Protein AF-A0A212CQR4-F1 (afdb_monomer)

pLDDT: mean 73.0, std 25.68, range [30.7, 98.88]

Organism: Cervus elaphus hippelaphus (NCBI:txid46360)

Structure (mmCIF, N/CA/C/O backbone):
data_AF-A0A212CQR4-F1
#
_entry.id   AF-A0A212CQR4-F1
#
loop_
_atom_site.group_PDB
_atom_site.id
_atom_site.type_symbol
_atom_site.label_atom_id
_atom_site.label_alt_id
_atom_site.label_comp_id
_atom_site.label_asym_id
_atom_site.label_entity_id
_atom_site.label_seq_id
_atom_site.pdbx_PDB_ins_code
_atom_site.Cartn_x
_atom_site.Cartn_y
_atom_site.Cartn_z
_atom_site.occupancy
_atom_site.B_iso_or_equiv
_atom_site.auth_seq_id
_atom_site.auth_comp_id
_atom_site.auth_asym_id
_atom_site.auth_atom_id
_atom_site.pdbx_PDB_model_num
ATOM 1 N N . MET A 1 1 ? 80.264 1.677 -54.336 1.00 39.81 1 MET A N 1
ATOM 2 C CA . MET A 1 1 ? 79.578 1.555 -55.641 1.00 39.81 1 MET A CA 1
ATOM 3 C C . MET A 1 1 ? 78.135 1.153 -55.366 1.00 39.81 1 MET A C 1
ATOM 5 O O . MET A 1 1 ? 77.860 -0.026 -55.207 1.00 39.81 1 MET A O 1
ATOM 9 N N . ALA A 1 2 ? 77.248 2.130 -55.159 1.00 42.69 2 ALA A N 1
ATOM 10 C CA . ALA A 1 2 ? 75.843 1.876 -54.841 1.00 42.69 2 ALA A CA 1
ATOM 11 C C . ALA A 1 2 ? 75.036 1.811 -56.145 1.00 42.69 2 ALA A C 1
ATOM 13 O O . ALA A 1 2 ? 74.965 2.794 -56.879 1.00 42.69 2 ALA A O 1
ATOM 14 N N . SER A 1 3 ? 74.478 0.635 -56.441 1.00 48.62 3 SER A N 1
ATOM 15 C CA . SER A 1 3 ? 73.589 0.402 -57.579 1.00 48.62 3 SER A CA 1
ATOM 16 C C . SER A 1 3 ? 72.281 1.157 -57.359 1.00 48.62 3 SER A C 1
ATOM 18 O O . SER A 1 3 ? 71.489 0.795 -56.490 1.00 48.62 3 SER A O 1
ATOM 20 N N . THR A 1 4 ? 72.043 2.202 -58.146 1.00 54.34 4 THR A N 1
ATOM 21 C CA . THR A 1 4 ? 70.739 2.859 -58.230 1.00 54.34 4 THR A CA 1
ATOM 22 C C . THR A 1 4 ? 69.709 1.860 -58.778 1.00 54.34 4 THR A C 1
ATOM 24 O O . THR A 1 4 ? 69.990 1.166 -59.759 1.00 54.34 4 THR A O 1
ATOM 27 N N . PRO A 1 5 ? 68.524 1.711 -58.158 1.00 53.47 5 PRO A N 1
ATOM 28 C CA . PRO A 1 5 ? 67.511 0.799 -58.668 1.00 53.47 5 PRO A CA 1
ATOM 29 C C . PRO A 1 5 ? 66.978 1.353 -59.994 1.00 53.47 5 PRO A C 1
ATOM 31 O O . PRO A 1 5 ? 66.514 2.491 -60.070 1.00 53.47 5 PRO A O 1
ATOM 34 N N . GLY A 1 6 ? 67.092 0.550 -61.054 1.00 54.75 6 GLY A N 1
ATOM 35 C CA . GLY A 1 6 ? 66.705 0.923 -62.409 1.00 54.75 6 GLY A CA 1
ATOM 36 C C . GLY A 1 6 ? 65.259 1.414 -62.494 1.00 54.75 6 GLY A C 1
ATOM 37 O O . GLY A 1 6 ? 64.331 0.778 -61.992 1.00 54.75 6 GLY A O 1
ATOM 38 N N . SER A 1 7 ? 65.076 2.550 -63.166 1.00 62.00 7 SER A N 1
ATOM 39 C CA . SER A 1 7 ? 63.768 3.083 -63.542 1.00 62.00 7 SER A CA 1
ATOM 40 C C . SER A 1 7 ? 63.009 2.035 -64.364 1.00 62.00 7 SER A C 1
ATOM 42 O O . SER A 1 7 ? 63.434 1.670 -65.464 1.00 62.00 7 SER A O 1
ATOM 44 N N . LYS A 1 8 ? 61.908 1.504 -63.814 1.00 70.94 8 LYS A N 1
ATOM 45 C CA . LYS A 1 8 ? 61.047 0.519 -64.485 1.00 70.94 8 LYS A CA 1
ATOM 46 C C . LYS A 1 8 ? 60.390 1.192 -65.694 1.00 70.94 8 LYS A C 1
ATOM 48 O O . LYS A 1 8 ? 59.364 1.850 -65.557 1.00 70.94 8 LYS A O 1
ATOM 53 N N . ARG A 1 9 ? 60.983 1.056 -66.882 1.00 77.56 9 ARG A N 1
ATOM 54 C CA . ARG A 1 9 ? 60.339 1.470 -68.136 1.00 77.56 9 ARG A CA 1
ATOM 55 C C . ARG A 1 9 ? 59.147 0.547 -68.394 1.00 77.56 9 ARG A C 1
ATOM 57 O O . ARG A 1 9 ? 59.332 -0.640 -68.645 1.00 77.56 9 ARG A O 1
ATOM 64 N N . PHE A 1 10 ? 57.933 1.083 -68.299 1.00 80.62 10 PHE A N 1
ATOM 65 C CA . PHE A 1 10 ? 56.708 0.351 -68.624 1.00 80.62 10 PHE A CA 1
ATOM 66 C C . PHE A 1 10 ? 56.446 0.383 -70.132 1.00 80.62 10 PHE A C 1
ATOM 68 O O . PHE A 1 10 ? 56.667 1.405 -70.783 1.00 80.62 10 PHE A O 1
ATOM 75 N N . SER A 1 11 ? 55.940 -0.722 -70.685 1.00 89.19 11 SER A N 1
ATOM 76 C CA . SER A 1 11 ? 55.323 -0.701 -72.013 1.00 89.19 11 SER A CA 1
ATOM 77 C C . SER A 1 11 ? 53.985 0.056 -71.948 1.00 89.19 11 SER A C 1
ATOM 79 O O . SER A 1 11 ? 53.345 0.056 -70.892 1.00 89.19 11 SER A O 1
ATOM 81 N N . PRO A 1 12 ? 53.519 0.675 -73.047 1.00 87.25 12 PRO A N 1
ATOM 82 C CA . PRO A 1 12 ? 52.244 1.399 -73.068 1.00 87.25 12 PRO A CA 1
ATOM 83 C C . PRO A 1 12 ? 51.055 0.570 -72.554 1.00 87.25 12 PRO A C 1
ATOM 85 O O . PRO A 1 12 ? 50.281 1.050 -71.731 1.00 87.25 12 PRO A O 1
ATOM 88 N N . ALA A 1 13 ? 50.967 -0.704 -72.950 1.00 90.81 13 ALA A N 1
ATOM 89 C CA . ALA A 1 13 ? 49.941 -1.628 -72.460 1.00 90.81 13 ALA A CA 1
ATOM 90 C C . ALA A 1 13 ? 50.097 -1.945 -70.959 1.00 90.81 13 ALA A C 1
ATOM 92 O O . ALA A 1 13 ? 49.117 -1.971 -70.218 1.00 90.81 13 ALA A O 1
ATOM 93 N N . GLY A 1 14 ? 51.331 -2.131 -70.473 1.00 92.00 14 GLY A N 1
ATOM 94 C CA . GLY A 1 14 ? 51.595 -2.372 -69.051 1.00 92.00 14 GLY A CA 1
ATOM 95 C C . GLY A 1 14 ? 51.216 -1.184 -68.161 1.00 92.00 14 GLY A C 1
ATOM 96 O O . GLY A 1 14 ? 50.714 -1.377 -67.054 1.00 92.00 14 GLY A O 1
ATOM 97 N N . LEU A 1 15 ? 51.402 0.045 -68.655 1.00 92.81 15 LEU A N 1
ATOM 98 C CA . LEU A 1 15 ? 50.950 1.256 -67.970 1.00 92.81 15 LEU A CA 1
ATOM 99 C C . LEU A 1 15 ? 49.419 1.354 -67.939 1.00 92.81 15 LEU A C 1
ATOM 101 O O . LEU A 1 15 ? 48.861 1.685 -66.898 1.00 92.81 15 LEU A O 1
ATOM 105 N N . GLN A 1 16 ? 48.744 1.032 -69.046 1.00 92.69 16 GLN A N 1
ATOM 106 C CA . GLN A 1 16 ? 47.278 1.026 -69.124 1.00 92.69 16 GLN A CA 1
ATOM 107 C C . GLN A 1 16 ? 46.655 0.011 -68.161 1.00 92.69 16 GLN A C 1
ATOM 109 O O . GLN A 1 16 ? 45.752 0.364 -67.408 1.00 92.69 16 GLN A O 1
ATOM 114 N N . HIS A 1 17 ? 47.172 -1.222 -68.119 1.00 95.19 17 HIS A N 1
ATOM 115 C CA . HIS A 1 17 ? 46.708 -2.230 -67.162 1.00 95.19 17 HIS A CA 1
ATOM 116 C C . HIS A 1 17 ? 46.937 -1.802 -65.712 1.00 95.19 17 HIS A C 1
ATOM 118 O O . HIS A 1 17 ? 46.051 -1.980 -64.880 1.00 95.19 17 HIS A O 1
ATOM 124 N N . ARG A 1 18 ? 48.092 -1.192 -65.411 1.00 94.88 18 ARG A N 1
ATOM 125 C CA . ARG A 1 18 ? 48.353 -0.621 -64.085 1.00 94.88 18 ARG A CA 1
ATOM 126 C C . ARG A 1 18 ? 47.343 0.476 -63.754 1.00 94.88 18 ARG A C 1
ATOM 128 O O . ARG A 1 18 ? 46.743 0.416 -62.696 1.00 94.88 18 ARG A O 1
ATOM 135 N N . MET A 1 19 ? 47.111 1.435 -64.649 1.00 94.69 19 MET A N 1
ATOM 136 C CA . MET A 1 19 ? 46.153 2.522 -64.420 1.00 94.69 19 MET A CA 1
ATOM 137 C C . MET A 1 19 ? 44.729 1.997 -64.192 1.00 94.69 19 MET A C 1
ATOM 139 O O . MET A 1 19 ? 44.060 2.440 -63.266 1.00 94.69 19 MET A O 1
ATOM 143 N N . ALA A 1 20 ? 44.284 1.023 -64.988 1.00 96.06 20 ALA A N 1
ATOM 144 C CA . ALA A 1 20 ? 42.983 0.387 -64.807 1.00 96.06 20 ALA A CA 1
ATOM 145 C C . ALA A 1 20 ? 42.872 -0.331 -63.451 1.00 96.06 20 ALA A C 1
ATOM 147 O O . ALA A 1 20 ? 41.848 -0.220 -62.779 1.00 96.06 20 ALA A O 1
ATOM 148 N N . ALA A 1 21 ? 43.933 -1.023 -63.021 1.00 96.56 21 ALA A N 1
ATOM 149 C CA . ALA A 1 21 ? 43.979 -1.668 -61.712 1.00 96.56 21 ALA A CA 1
ATOM 150 C C . ALA A 1 21 ? 43.948 -0.649 -60.558 1.00 96.56 21 ALA A C 1
ATOM 152 O O . ALA A 1 21 ? 43.208 -0.851 -59.600 1.00 96.56 21 ALA A O 1
ATOM 153 N N . GLU A 1 22 ? 44.686 0.461 -60.667 1.00 96.81 22 GLU A N 1
ATOM 154 C CA . GLU A 1 22 ? 44.673 1.541 -59.666 1.00 96.81 22 GLU A CA 1
ATOM 155 C C . GLU A 1 22 ? 43.283 2.190 -59.561 1.00 96.81 22 GLU A C 1
ATOM 157 O O . GLU A 1 22 ? 42.767 2.367 -58.462 1.00 96.81 22 GLU A O 1
ATOM 162 N N . LEU A 1 23 ? 42.620 2.474 -60.690 1.00 96.94 23 LEU A N 1
ATOM 163 C CA . LEU A 1 23 ? 41.247 3.000 -60.692 1.00 96.94 23 LEU A CA 1
ATOM 164 C C . LEU A 1 23 ? 40.249 2.009 -60.079 1.00 96.94 23 LEU A C 1
ATOM 166 O O . LEU A 1 23 ? 39.380 2.407 -59.306 1.00 96.94 23 LEU A O 1
ATOM 170 N N . SER A 1 24 ? 40.390 0.716 -60.382 1.00 97.44 24 SER A N 1
ATOM 171 C CA . SER A 1 24 ? 39.558 -0.328 -59.780 1.00 97.44 24 SER A CA 1
ATOM 172 C C . SER A 1 24 ? 39.777 -0.440 -58.269 1.00 97.44 24 SER A C 1
ATOM 174 O O . SER A 1 24 ? 38.817 -0.665 -57.537 1.00 97.44 24 SER A O 1
ATOM 176 N N . TYR A 1 25 ? 41.014 -0.284 -57.793 1.00 98.00 25 TYR A N 1
ATOM 177 C CA . TYR A 1 25 ? 41.334 -0.299 -56.367 1.00 98.00 25 TYR A CA 1
ATOM 178 C C . TYR A 1 25 ? 40.757 0.923 -55.643 1.00 98.00 25 TYR A C 1
ATOM 180 O O . TYR A 1 25 ? 40.130 0.772 -54.596 1.00 98.00 25 TYR A O 1
ATOM 188 N N . LEU A 1 26 ? 40.892 2.119 -56.224 1.00 97.88 26 LEU A N 1
ATOM 189 C CA . LEU A 1 26 ? 40.276 3.334 -55.685 1.00 97.88 26 LEU A CA 1
ATOM 190 C C . LEU A 1 26 ? 38.748 3.210 -55.627 1.00 97.88 26 LEU A C 1
ATOM 192 O O . LEU A 1 26 ? 38.154 3.517 -54.597 1.00 97.88 26 LEU A O 1
ATOM 196 N N . SER A 1 27 ? 38.123 2.662 -56.672 1.00 97.75 27 SER A N 1
ATOM 197 C CA . SER A 1 27 ? 36.683 2.384 -56.682 1.00 97.75 27 SER A CA 1
ATOM 198 C C . SER A 1 27 ? 36.269 1.382 -55.593 1.00 97.75 27 SER A C 1
ATOM 200 O O . SER A 1 27 ? 35.245 1.575 -54.937 1.00 97.75 27 SER A O 1
ATOM 202 N N . ALA A 1 28 ? 37.078 0.347 -55.339 1.00 98.19 28 ALA A N 1
ATOM 203 C CA . ALA A 1 28 ? 36.837 -0.598 -54.249 1.00 98.19 28 ALA A CA 1
ATOM 204 C C . ALA A 1 28 ? 36.965 0.060 -52.862 1.00 98.19 28 ALA A C 1
ATOM 206 O O . ALA A 1 28 ? 36.177 -0.246 -51.967 1.00 98.19 28 ALA A O 1
ATOM 207 N N . ILE A 1 29 ? 37.911 0.991 -52.682 1.00 98.19 29 ILE A N 1
ATOM 208 C CA . ILE A 1 29 ? 38.023 1.772 -51.442 1.00 98.19 29 ILE A CA 1
ATOM 209 C C . ILE A 1 29 ? 36.782 2.643 -51.246 1.00 98.19 29 ILE A C 1
ATOM 211 O O . ILE A 1 29 ? 36.202 2.621 -50.162 1.00 98.19 29 ILE A O 1
ATOM 215 N N . GLU A 1 30 ? 36.346 3.379 -52.268 1.00 97.75 30 GLU A N 1
ATOM 216 C CA . GLU A 1 30 ? 35.143 4.217 -52.188 1.00 97.75 30 GLU A CA 1
ATOM 217 C C . GLU A 1 30 ? 33.909 3.402 -51.784 1.00 97.75 30 GLU A C 1
ATOM 219 O O . GLU A 1 30 ? 33.134 3.821 -50.921 1.00 97.75 30 GLU A O 1
ATOM 224 N N . GLU A 1 31 ? 33.756 2.207 -52.357 1.00 98.19 31 GLU A N 1
ATOM 225 C CA . GLU A 1 31 ? 32.681 1.291 -51.993 1.00 98.19 31 GLU A CA 1
ATOM 226 C C . GLU A 1 31 ? 32.811 0.791 -50.547 1.00 98.19 31 GLU A C 1
ATOM 228 O O . GLU A 1 31 ? 31.827 0.786 -49.811 1.00 98.19 31 GLU A O 1
ATOM 233 N N . SER A 1 32 ? 34.022 0.456 -50.091 1.00 97.69 32 SER A N 1
ATOM 234 C CA . SER A 1 32 ? 34.249 0.034 -48.702 1.00 97.69 32 SER A CA 1
ATOM 235 C C . SER A 1 32 ? 33.918 1.133 -47.683 1.00 97.69 32 SER A C 1
ATOM 237 O O . SER A 1 32 ? 33.383 0.841 -46.614 1.00 97.69 32 SER A O 1
ATOM 239 N N . VAL A 1 33 ? 34.162 2.405 -48.023 1.00 98.38 33 VAL A N 1
ATOM 240 C CA . VAL A 1 33 ? 33.806 3.550 -47.171 1.00 98.38 33 VAL A CA 1
ATOM 241 C C . VAL A 1 33 ? 32.287 3.704 -47.091 1.00 98.38 33 VAL A C 1
ATOM 243 O O . VAL A 1 33 ? 31.756 3.881 -45.993 1.00 98.38 33 VAL A O 1
ATOM 246 N N . ARG A 1 34 ? 31.570 3.572 -48.220 1.00 98.19 34 ARG A N 1
ATOM 247 C CA . ARG A 1 34 ? 30.096 3.561 -48.226 1.00 98.19 34 ARG A CA 1
ATOM 248 C C . ARG A 1 34 ? 29.537 2.431 -47.357 1.00 98.19 34 ARG A C 1
ATOM 250 O O . ARG A 1 34 ? 28.675 2.681 -46.517 1.00 98.19 34 ARG A O 1
ATOM 257 N N . GLN A 1 35 ? 30.073 1.219 -47.501 1.00 98.44 35 GLN A N 1
ATOM 258 C CA . GLN A 1 35 ? 29.663 0.052 -46.712 1.00 98.44 35 GLN A CA 1
ATOM 259 C C . GLN A 1 35 ? 29.925 0.238 -45.217 1.00 98.44 35 GLN A C 1
ATOM 261 O O . GLN A 1 35 ? 29.071 -0.098 -44.397 1.00 98.44 35 GLN A O 1
ATOM 266 N N . LEU A 1 36 ? 31.078 0.804 -44.848 1.00 98.44 36 LEU A N 1
ATOM 267 C CA . LEU A 1 36 ? 31.387 1.104 -43.454 1.00 98.44 36 LEU A CA 1
ATOM 268 C C . LEU A 1 36 ? 30.367 2.085 -42.861 1.00 98.44 36 LEU A C 1
ATOM 270 O O . LEU A 1 36 ? 29.845 1.830 -41.777 1.00 98.44 36 LEU A O 1
ATOM 274 N N . SER A 1 37 ? 30.015 3.149 -43.590 1.00 98.06 37 SER A N 1
ATOM 275 C CA . SER A 1 37 ? 28.975 4.095 -43.159 1.00 98.06 37 SER A CA 1
ATOM 276 C C . SER A 1 37 ? 27.608 3.424 -42.978 1.00 98.06 37 SER A C 1
ATOM 278 O O . SER A 1 37 ? 26.896 3.719 -42.017 1.00 98.06 37 SER A O 1
ATOM 280 N N . ASP A 1 38 ? 27.235 2.490 -43.857 1.00 98.50 38 ASP A N 1
ATOM 281 C CA . ASP A 1 38 ? 26.000 1.715 -43.702 1.00 98.50 38 ASP A CA 1
ATOM 282 C C . ASP A 1 38 ? 26.017 0.821 -42.459 1.00 98.50 38 ASP A C 1
ATOM 284 O O . ASP A 1 38 ? 25.023 0.760 -41.729 1.00 98.50 38 ASP A O 1
ATOM 288 N N . VAL A 1 39 ? 27.147 0.171 -42.172 1.00 98.50 39 VAL A N 1
ATOM 289 C CA . VAL A 1 39 ? 27.325 -0.639 -40.960 1.00 98.50 39 VAL A CA 1
ATOM 290 C C . VAL A 1 39 ? 27.225 0.226 -39.705 1.00 98.50 39 VAL A C 1
ATOM 292 O O . VAL A 1 39 ? 26.532 -0.147 -38.758 1.00 98.50 39 VAL A O 1
ATOM 295 N N . GLU A 1 40 ? 27.859 1.398 -39.686 1.00 98.31 40 GLU A N 1
ATOM 296 C CA . GLU A 1 40 ? 27.785 2.337 -38.560 1.00 98.31 40 GLU A CA 1
ATOM 297 C C . GLU A 1 40 ? 26.365 2.865 -38.345 1.00 98.31 40 GLU A C 1
ATOM 299 O O . GLU A 1 40 ? 25.889 2.931 -37.208 1.00 98.31 40 GLU A O 1
ATOM 304 N N . ARG A 1 41 ? 25.645 3.163 -39.431 1.00 98.62 41 ARG A N 1
ATOM 305 C CA . ARG A 1 41 ? 24.237 3.564 -39.379 1.00 98.62 41 ARG A CA 1
ATOM 306 C C . ARG A 1 41 ? 23.363 2.457 -38.795 1.00 98.62 41 ARG A C 1
ATOM 308 O O . ARG A 1 41 ? 22.563 2.726 -37.899 1.00 98.62 41 ARG A O 1
ATOM 315 N N . VAL A 1 42 ? 23.510 1.218 -39.270 1.00 98.69 42 VAL A N 1
ATOM 316 C CA . VAL A 1 42 ? 22.774 0.063 -38.728 1.00 98.69 42 VAL A CA 1
ATOM 317 C C . VAL A 1 42 ? 23.123 -0.148 -37.259 1.00 98.69 42 VAL A C 1
ATOM 319 O O . VAL A 1 42 ? 22.221 -0.327 -36.448 1.00 98.69 42 VAL A O 1
ATOM 322 N N . ARG A 1 43 ? 24.402 -0.044 -36.885 1.00 98.50 43 ARG A N 1
ATOM 323 C CA . ARG A 1 43 ? 24.840 -0.132 -35.488 1.00 98.50 43 ARG A CA 1
ATOM 324 C C . ARG A 1 43 ? 24.164 0.925 -34.612 1.00 98.50 43 ARG A C 1
ATOM 326 O O . ARG A 1 43 ? 23.703 0.585 -33.525 1.00 98.50 43 ARG A O 1
ATOM 333 N N . GLY A 1 44 ? 24.072 2.171 -35.079 1.00 98.56 44 GLY A N 1
ATOM 334 C CA . GLY A 1 44 ? 23.378 3.246 -34.367 1.00 98.56 44 GLY A CA 1
ATOM 335 C C . GLY A 1 44 ? 21.891 2.949 -34.153 1.00 98.56 44 GLY A C 1
ATOM 336 O O . GLY A 1 44 ? 21.385 3.093 -33.042 1.00 98.56 44 GLY A O 1
ATOM 337 N N . VAL A 1 45 ? 21.202 2.461 -35.190 1.00 98.50 45 VAL A N 1
ATOM 338 C CA . VAL A 1 45 ? 19.783 2.074 -35.100 1.00 98.50 45 VAL A CA 1
ATOM 339 C C . VAL A 1 45 ? 19.584 0.894 -34.148 1.00 98.50 45 VAL A C 1
ATOM 341 O O . VAL A 1 45 ? 18.703 0.950 -33.293 1.00 98.50 45 VAL A O 1
ATOM 344 N N . SER A 1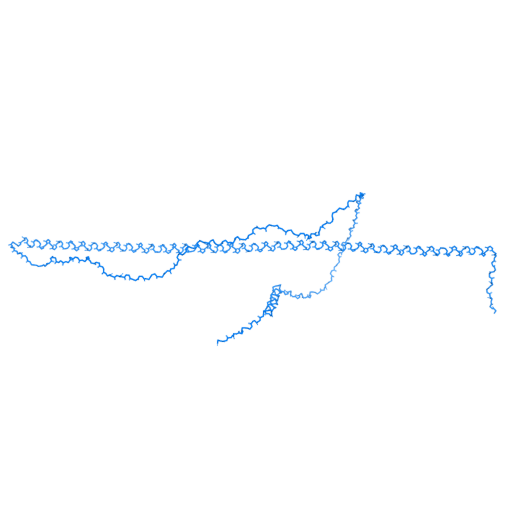 46 ? 20.407 -0.150 -34.255 1.00 98.62 46 SER A N 1
ATOM 345 C CA . SER A 1 46 ? 20.314 -1.337 -33.400 1.00 98.62 46 SER A CA 1
ATOM 346 C C . SER A 1 46 ? 20.530 -1.003 -31.925 1.00 98.62 46 SER A C 1
ATOM 348 O O . SER A 1 46 ? 19.813 -1.525 -31.074 1.00 98.62 46 SER A O 1
ATOM 350 N N . LEU A 1 47 ? 21.471 -0.106 -31.613 1.00 98.69 47 LEU A N 1
ATOM 351 C CA . LEU A 1 47 ? 21.701 0.339 -30.239 1.00 98.69 47 LEU A CA 1
ATOM 352 C C . LEU A 1 47 ? 20.487 1.105 -29.697 1.00 98.69 47 LEU A C 1
ATOM 354 O O . LEU A 1 47 ? 19.978 0.768 -28.631 1.00 98.69 47 LEU A O 1
ATOM 358 N N . ALA A 1 48 ? 19.956 2.058 -30.468 1.00 98.62 48 ALA A N 1
ATOM 359 C CA . ALA A 1 48 ? 18.761 2.802 -30.074 1.00 98.62 48 ALA A CA 1
ATOM 360 C C . ALA A 1 48 ? 17.536 1.884 -29.885 1.00 98.62 48 ALA A C 1
ATOM 362 O O . ALA A 1 48 ? 16.738 2.080 -28.966 1.00 98.62 48 ALA A O 1
ATOM 363 N N . GLN A 1 49 ? 17.386 0.855 -30.725 1.00 98.69 49 GLN A N 1
ATOM 364 C CA . GLN A 1 49 ? 16.334 -0.154 -30.582 1.00 98.69 49 GLN A CA 1
ATOM 365 C C . GLN A 1 49 ? 16.516 -0.988 -29.311 1.00 98.69 49 GLN A C 1
ATOM 367 O O . GLN A 1 49 ? 15.551 -1.181 -28.571 1.00 98.69 49 GLN A O 1
ATOM 372 N N . GLN A 1 50 ? 17.738 -1.448 -29.032 1.00 98.69 50 GLN A N 1
ATOM 373 C CA . GLN A 1 50 ? 18.050 -2.201 -27.819 1.00 98.69 50 GLN A CA 1
ATOM 374 C C . GLN A 1 50 ? 17.737 -1.383 -26.563 1.00 98.69 50 GLN A C 1
ATOM 376 O O . GLN A 1 50 ? 17.071 -1.878 -25.652 1.00 98.69 50 GLN A O 1
ATOM 381 N N . GLU A 1 51 ? 18.172 -0.125 -26.528 1.00 98.38 51 GLU A N 1
ATOM 382 C CA . GLU A 1 51 ? 17.896 0.793 -25.425 1.00 98.38 51 GLU A CA 1
ATOM 383 C C . GLU A 1 51 ? 16.392 1.043 -25.272 1.00 98.38 51 GLU A C 1
ATOM 385 O O . GLU A 1 51 ? 15.870 0.969 -24.162 1.00 98.38 51 GLU A O 1
ATOM 390 N N . SER A 1 52 ? 15.666 1.239 -26.376 1.00 98.56 52 SER A N 1
ATOM 391 C CA . SER A 1 52 ? 14.209 1.435 -26.354 1.00 98.56 52 SER A CA 1
ATOM 392 C C . SER A 1 52 ? 13.467 0.222 -25.782 1.00 98.56 52 SER A C 1
ATOM 394 O O . SER A 1 52 ? 12.561 0.378 -24.962 1.00 98.56 52 SER A O 1
ATOM 396 N N . VAL A 1 53 ? 13.860 -0.995 -26.173 1.00 98.69 53 VAL A N 1
ATOM 397 C CA . VAL A 1 53 ? 13.269 -2.236 -25.647 1.00 98.69 53 VAL A CA 1
ATOM 398 C C . VAL A 1 53 ? 13.614 -2.420 -24.167 1.00 98.69 53 VAL A C 1
ATOM 400 O O . VAL A 1 53 ? 12.728 -2.739 -23.374 1.00 98.69 53 VAL A O 1
ATOM 403 N N . SER A 1 54 ? 14.866 -2.167 -23.778 1.00 98.56 54 SER A N 1
ATOM 404 C CA . SER A 1 54 ? 15.314 -2.223 -22.381 1.00 98.56 54 SER A CA 1
ATOM 405 C C . SER A 1 54 ? 14.528 -1.248 -21.496 1.00 98.56 54 SER A C 1
ATOM 407 O O . SER A 1 54 ? 13.977 -1.634 -20.463 1.00 98.56 54 SER A O 1
ATOM 409 N N . LEU A 1 55 ? 14.368 0.003 -21.939 1.00 98.88 55 LEU A N 1
ATOM 410 C CA . LEU A 1 55 ? 13.583 1.012 -21.228 1.00 98.88 55 LEU A CA 1
ATOM 411 C C . LEU A 1 55 ? 12.111 0.606 -21.101 1.00 98.88 55 LEU A C 1
ATOM 413 O O . LEU A 1 55 ? 11.543 0.710 -20.014 1.00 98.88 55 LEU A O 1
ATOM 417 N N . ALA A 1 56 ? 11.500 0.085 -22.168 1.00 98.75 56 ALA A N 1
ATOM 418 C CA . ALA A 1 56 ? 10.123 -0.402 -22.119 1.00 98.75 56 ALA A CA 1
ATOM 419 C C . ALA A 1 56 ? 9.949 -1.539 -21.095 1.00 98.75 56 ALA A C 1
ATOM 421 O O . ALA A 1 56 ? 8.966 -1.562 -20.350 1.00 98.75 56 ALA A O 1
ATOM 422 N N . GLN A 1 57 ? 10.916 -2.458 -21.009 1.00 98.75 57 GLN A N 1
ATOM 423 C CA . GLN A 1 57 ? 10.909 -3.541 -20.023 1.00 98.75 57 GLN A CA 1
ATOM 424 C C . GLN A 1 57 ? 11.050 -3.018 -18.588 1.00 98.75 57 GLN A C 1
ATOM 426 O O . GLN A 1 57 ? 10.298 -3.447 -17.709 1.00 98.75 57 GLN A O 1
ATOM 431 N N . ILE A 1 58 ? 11.957 -2.067 -18.346 1.00 98.75 58 ILE A N 1
ATOM 432 C CA . ILE A 1 58 ? 12.147 -1.448 -17.025 1.00 98.75 58 ILE A CA 1
ATOM 433 C C . ILE A 1 58 ? 10.872 -0.730 -16.577 1.00 98.75 58 ILE A C 1
ATOM 435 O O . ILE A 1 58 ? 10.413 -0.955 -15.454 1.00 98.75 58 ILE A O 1
ATOM 439 N N . ILE A 1 59 ? 10.278 0.089 -17.450 1.00 98.75 59 ILE A N 1
ATOM 440 C CA . ILE A 1 59 ? 9.041 0.827 -17.158 1.00 98.75 59 ILE A CA 1
ATOM 441 C C . ILE A 1 59 ? 7.909 -0.151 -16.843 1.00 98.75 59 ILE A C 1
ATOM 443 O O . ILE A 1 59 ? 7.224 0.008 -15.832 1.00 98.75 59 ILE A O 1
ATOM 447 N N . LYS A 1 60 ? 7.751 -1.214 -17.641 1.00 98.81 60 LYS A N 1
ATOM 448 C CA . LYS A 1 60 ? 6.741 -2.250 -17.391 1.00 98.81 60 LYS A CA 1
ATOM 449 C C . LYS A 1 60 ? 6.943 -2.929 -16.033 1.00 98.81 60 LYS A C 1
ATOM 451 O O . LYS A 1 60 ? 5.987 -3.084 -15.278 1.00 98.81 60 LYS A O 1
ATOM 456 N N . ALA A 1 61 ? 8.178 -3.295 -15.688 1.00 98.62 61 ALA A N 1
ATOM 457 C CA . ALA A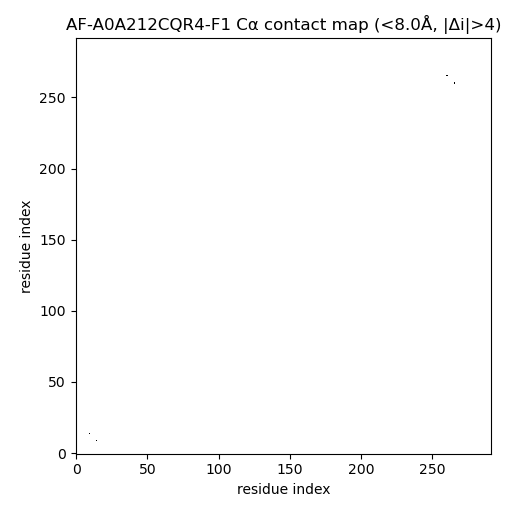 1 61 ? 8.489 -3.905 -14.396 1.00 98.62 61 ALA A CA 1
ATOM 458 C C . ALA A 1 61 ? 8.251 -2.941 -13.219 1.00 98.62 61 ALA A C 1
ATOM 460 O O . ALA A 1 61 ? 7.799 -3.354 -12.152 1.00 98.62 61 ALA A O 1
ATOM 461 N N . GLN A 1 62 ? 8.548 -1.648 -13.383 1.00 98.81 62 GLN A N 1
ATOM 462 C CA . GLN A 1 62 ? 8.223 -0.624 -12.386 1.00 98.81 62 GLN A CA 1
ATOM 463 C C . GLN A 1 62 ? 6.711 -0.469 -12.208 1.00 98.81 62 GLN A C 1
ATOM 465 O O . GLN A 1 62 ? 6.235 -0.493 -11.076 1.00 98.81 62 GLN A O 1
ATOM 470 N N . GLN A 1 63 ? 5.952 -0.402 -13.301 1.00 98.75 63 GLN A N 1
ATOM 471 C CA . GLN A 1 63 ? 4.496 -0.302 -13.254 1.00 98.75 63 GLN A CA 1
ATOM 472 C C . GLN A 1 63 ? 3.864 -1.492 -12.520 1.00 98.75 63 GLN A C 1
ATOM 474 O O . GLN A 1 63 ? 3.047 -1.292 -11.626 1.00 98.75 63 GLN A O 1
ATOM 479 N N . GLN A 1 64 ? 4.299 -2.718 -12.826 1.00 98.75 64 GLN A N 1
ATOM 480 C CA . GLN A 1 64 ? 3.810 -3.923 -12.148 1.00 98.75 64 GLN A CA 1
ATOM 481 C C . GLN A 1 64 ? 4.147 -3.944 -10.652 1.00 98.75 64 GLN A C 1
ATOM 483 O O . GLN A 1 6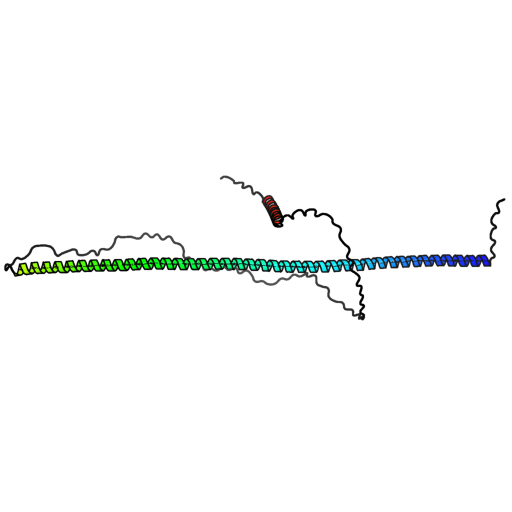4 ? 3.342 -4.400 -9.840 1.00 98.75 64 GLN A O 1
ATOM 488 N N . ARG A 1 65 ? 5.327 -3.443 -10.263 1.00 98.69 65 ARG A N 1
ATOM 489 C CA . ARG A 1 65 ? 5.687 -3.293 -8.846 1.00 98.69 65 ARG A CA 1
ATOM 490 C C . ARG A 1 65 ? 4.771 -2.300 -8.143 1.00 98.69 65 ARG A C 1
ATOM 492 O O . ARG A 1 65 ? 4.198 -2.650 -7.120 1.00 98.69 65 ARG A O 1
ATOM 499 N N . HIS A 1 66 ? 4.558 -1.120 -8.723 1.00 98.81 66 HIS A N 1
ATOM 500 C CA . HIS A 1 66 ? 3.656 -0.122 -8.147 1.00 98.81 66 HIS A CA 1
ATOM 501 C C . HIS A 1 66 ? 2.216 -0.626 -8.026 1.00 98.81 66 HIS A C 1
ATOM 503 O O . HIS A 1 66 ? 1.557 -0.353 -7.026 1.00 98.81 66 HIS A O 1
ATOM 509 N N . GLU A 1 67 ? 1.736 -1.394 -9.003 1.00 98.62 67 GLU A N 1
ATOM 510 C CA . GLU A 1 67 ? 0.417 -2.024 -8.943 1.00 98.62 67 GLU A CA 1
ATOM 511 C C . GLU A 1 67 ? 0.314 -3.020 -7.778 1.00 98.62 67 GLU A C 1
ATOM 513 O O . GLU A 1 67 ? -0.645 -2.979 -7.003 1.00 98.62 67 GLU A O 1
ATOM 518 N N . ARG A 1 68 ? 1.332 -3.870 -7.594 1.00 98.81 68 ARG A N 1
ATOM 519 C CA . ARG A 1 68 ? 1.400 -4.798 -6.456 1.00 98.81 68 ARG A CA 1
ATOM 520 C C . ARG A 1 68 ? 1.479 -4.079 -5.114 1.00 98.81 68 ARG A C 1
ATOM 522 O O . ARG A 1 68 ? 0.766 -4.461 -4.188 1.00 98.81 68 ARG A O 1
ATOM 529 N N . ASP A 1 69 ? 2.322 -3.059 -5.003 1.00 98.75 69 ASP A N 1
ATOM 530 C CA . ASP A 1 69 ? 2.497 -2.292 -3.769 1.00 98.75 69 ASP A CA 1
ATOM 531 C C . ASP A 1 69 ? 1.196 -1.582 -3.383 1.00 98.75 69 ASP A C 1
ATOM 533 O O . ASP A 1 69 ? 0.789 -1.605 -2.221 1.00 98.75 69 ASP A O 1
ATOM 537 N N . LEU A 1 70 ? 0.492 -1.016 -4.368 1.00 98.81 70 LEU A N 1
ATOM 538 C CA . LEU A 1 70 ? -0.812 -0.400 -4.156 1.00 98.81 70 LEU A CA 1
ATOM 539 C C . LEU A 1 70 ? -1.857 -1.427 -3.699 1.00 98.81 70 LEU A C 1
ATOM 541 O O . LEU A 1 70 ? -2.618 -1.147 -2.771 1.00 98.81 70 LEU A O 1
ATOM 545 N N . ALA A 1 71 ? -1.884 -2.618 -4.304 1.00 98.75 71 ALA A N 1
ATOM 546 C CA . ALA A 1 71 ? -2.786 -3.693 -3.893 1.00 98.75 71 ALA A CA 1
ATOM 547 C C . ALA A 1 71 ? -2.518 -4.151 -2.448 1.00 98.75 71 ALA A C 1
ATOM 549 O O . ALA A 1 71 ? -3.459 -4.319 -1.671 1.00 98.75 71 ALA A O 1
ATOM 550 N N . LEU A 1 72 ? -1.245 -4.293 -2.064 1.00 98.81 72 LEU A N 1
ATOM 551 C CA . LEU A 1 72 ? -0.850 -4.643 -0.698 1.00 98.81 72 LEU A CA 1
ATOM 552 C C . LEU A 1 72 ? -1.234 -3.556 0.309 1.00 98.81 72 LEU A C 1
ATOM 554 O O . LEU A 1 72 ? -1.778 -3.868 1.368 1.00 98.81 72 LEU A O 1
ATOM 558 N N . LEU A 1 73 ? -0.991 -2.284 -0.017 1.00 98.75 73 LEU A N 1
ATOM 559 C CA . LEU A 1 73 ? -1.384 -1.162 0.837 1.00 98.75 73 LEU A CA 1
ATOM 560 C C . LEU A 1 73 ? -2.900 -1.096 1.024 1.00 98.75 73 LEU A C 1
ATOM 562 O O . LEU A 1 73 ? -3.360 -0.870 2.141 1.00 98.75 73 LEU A O 1
ATOM 566 N N . LYS A 1 74 ? -3.674 -1.333 -0.040 1.00 98.81 74 LYS A N 1
ATOM 567 C CA . LYS A 1 74 ? -5.136 -1.373 0.033 1.00 98.81 74 LYS A CA 1
ATOM 568 C C . LYS A 1 74 ? -5.619 -2.495 0.951 1.00 98.81 74 LYS A C 1
ATOM 570 O O . LYS A 1 74 ? -6.420 -2.234 1.841 1.00 98.81 74 LYS A O 1
ATOM 575 N N . LEU A 1 75 ? -5.091 -3.708 0.781 1.00 98.75 75 LEU A N 1
ATOM 576 C CA . LEU A 1 75 ? -5.440 -4.845 1.635 1.00 98.75 75 LEU A CA 1
ATOM 577 C C . LEU A 1 75 ? -5.080 -4.577 3.101 1.00 98.75 75 LEU A C 1
ATOM 579 O O . LEU A 1 75 ? -5.877 -4.861 3.989 1.00 98.75 75 LEU A O 1
ATOM 583 N N . LYS A 1 76 ? -3.915 -3.973 3.360 1.00 98.81 76 LYS A N 1
ATOM 584 C CA . LYS A 1 76 ? -3.506 -3.599 4.718 1.00 98.81 76 LYS A CA 1
ATOM 585 C C . LYS A 1 76 ? -4.436 -2.550 5.330 1.00 98.81 76 LYS A C 1
ATOM 587 O O . LYS A 1 76 ? -4.811 -2.683 6.489 1.00 98.81 76 LYS A O 1
ATOM 592 N N . ALA A 1 77 ? -4.823 -1.533 4.562 1.00 98.69 77 ALA A N 1
ATOM 593 C CA . ALA A 1 77 ? -5.756 -0.510 5.023 1.00 98.69 77 ALA A CA 1
ATOM 594 C C . ALA A 1 77 ? -7.151 -1.092 5.318 1.00 98.69 77 ALA A C 1
ATOM 596 O O . ALA A 1 77 ? -7.764 -0.733 6.320 1.00 98.69 77 ALA A O 1
ATOM 597 N N . GLU A 1 78 ? -7.639 -2.016 4.484 1.00 98.56 78 GLU A N 1
ATOM 598 C CA . GLU A 1 78 ? -8.899 -2.733 4.722 1.00 98.56 78 GLU A CA 1
ATOM 599 C C . GLU A 1 78 ? -8.821 -3.613 5.977 1.00 98.56 78 GLU A C 1
ATOM 601 O O . GLU A 1 78 ? -9.730 -3.582 6.805 1.00 98.56 78 GLU A O 1
ATOM 606 N N . GLN A 1 79 ? -7.718 -4.343 6.164 1.00 98.75 79 GLN A N 1
ATOM 607 C CA . GLN A 1 79 ? -7.484 -5.135 7.370 1.00 98.75 79 GLN A CA 1
ATOM 608 C C . GLN A 1 79 ? -7.477 -4.258 8.630 1.00 98.75 79 GLN A C 1
ATOM 610 O O . GLN A 1 79 ? -8.166 -4.573 9.599 1.00 98.75 79 GLN A O 1
ATOM 615 N N . GLU A 1 80 ? -6.737 -3.147 8.618 1.00 98.50 80 GLU A N 1
ATOM 616 C CA . GLU A 1 80 ? -6.658 -2.222 9.753 1.00 98.50 80 GLU A CA 1
ATOM 617 C C . GLU A 1 80 ? -8.033 -1.619 10.080 1.00 98.50 80 GLU A C 1
ATOM 619 O O . GLU A 1 80 ? -8.427 -1.568 11.245 1.00 98.50 80 GLU A O 1
ATOM 624 N N . ALA A 1 81 ? -8.815 -1.242 9.062 1.00 98.69 81 ALA A N 1
ATOM 625 C CA . ALA A 1 81 ? -10.174 -0.744 9.254 1.00 98.69 81 ALA A CA 1
ATOM 626 C C . ALA A 1 81 ? -11.089 -1.788 9.921 1.00 98.69 81 ALA A C 1
ATOM 628 O O . ALA A 1 81 ? -11.834 -1.451 10.845 1.00 98.69 81 ALA A O 1
ATOM 629 N N . LEU A 1 82 ? -11.005 -3.054 9.498 1.00 98.75 82 LEU A N 1
ATOM 630 C CA . LEU A 1 82 ? -11.770 -4.156 10.089 1.00 98.75 82 LEU A CA 1
ATOM 631 C C . LEU A 1 82 ? -11.352 -4.443 11.538 1.00 98.75 82 LEU A C 1
ATOM 633 O O . LEU A 1 82 ? -12.204 -4.677 12.398 1.00 98.75 82 LEU A O 1
ATOM 637 N N . GLU A 1 83 ? -10.057 -4.391 11.840 1.00 98.56 83 GLU A N 1
ATOM 638 C CA . GLU A 1 83 ? -9.551 -4.567 13.204 1.00 98.56 83 GLU A CA 1
ATOM 639 C C . GLU A 1 83 ? -9.995 -3.425 14.128 1.00 98.56 83 GLU A C 1
ATOM 641 O O . GLU A 1 83 ? -10.465 -3.681 15.243 1.00 98.56 83 GLU A O 1
ATOM 646 N N . CYS A 1 84 ? -9.932 -2.176 13.657 1.00 98.44 84 CYS A N 1
ATOM 647 C CA . CYS A 1 84 ? -10.462 -1.023 14.381 1.00 98.44 84 CYS A CA 1
ATOM 648 C C . CYS A 1 84 ? -11.969 -1.148 14.629 1.00 98.44 84 CYS A C 1
ATOM 650 O O . CYS A 1 84 ? -12.434 -0.870 15.738 1.00 98.44 84 CYS A O 1
ATOM 652 N N . GLN A 1 85 ? -12.730 -1.593 13.627 1.00 98.62 85 GLN A N 1
ATOM 653 C CA . GLN A 1 85 ? -14.168 -1.796 13.762 1.00 98.62 85 GLN A CA 1
ATOM 654 C C . GLN A 1 85 ? -14.494 -2.858 14.817 1.00 98.62 85 GLN A C 1
ATOM 656 O O . GLN A 1 85 ? -15.300 -2.597 15.712 1.00 98.62 85 GLN A O 1
ATOM 661 N N . ARG A 1 86 ? -13.815 -4.011 14.782 1.00 98.69 86 ARG A N 1
ATOM 662 C CA . ARG A 1 86 ? -13.962 -5.061 15.801 1.00 98.69 86 ARG A CA 1
ATOM 663 C C . ARG A 1 86 ? -13.683 -4.520 17.202 1.00 98.69 86 ARG A C 1
ATOM 665 O O . ARG A 1 86 ? -14.434 -4.808 18.130 1.00 98.69 86 ARG A O 1
ATOM 672 N N . GLN A 1 87 ? -12.621 -3.731 17.366 1.00 98.62 87 GLN A N 1
ATOM 673 C CA . GLN A 1 87 ? -12.261 -3.174 18.670 1.00 98.62 87 GLN A CA 1
ATOM 674 C C . GLN A 1 87 ? -13.333 -2.210 19.192 1.00 98.62 87 GLN A C 1
ATOM 676 O O . GLN A 1 87 ? -13.682 -2.241 20.375 1.00 98.62 87 GLN A O 1
ATOM 681 N N . LEU A 1 88 ? -13.886 -1.370 18.315 1.00 98.62 88 LEU A N 1
ATOM 682 C CA . LEU A 1 88 ? -14.988 -0.477 18.659 1.00 98.62 88 LEU A CA 1
ATOM 683 C C . LEU A 1 88 ? -16.240 -1.264 19.065 1.00 98.62 88 LEU A C 1
ATOM 685 O O . LEU A 1 88 ? -16.861 -0.943 20.075 1.00 98.62 88 LEU A O 1
ATOM 689 N N . GLU A 1 89 ? -16.596 -2.312 18.329 1.00 98.50 89 GLU A N 1
ATOM 690 C CA . GLU A 1 89 ? -17.736 -3.169 18.671 1.00 98.50 89 GLU A CA 1
ATOM 691 C C . GLU A 1 89 ? -17.529 -3.896 20.003 1.00 98.50 89 GLU A C 1
ATOM 693 O O . GLU A 1 89 ? -18.435 -3.914 20.835 1.00 98.50 89 GLU A O 1
ATOM 698 N N . GLU A 1 90 ? -16.325 -4.407 20.267 1.00 98.69 90 GLU A N 1
ATOM 699 C CA . GLU A 1 90 ? -15.982 -5.033 21.543 1.00 98.69 90 GLU A CA 1
ATOM 700 C C . GLU A 1 90 ? -16.113 -4.038 22.704 1.00 98.69 90 GLU A C 1
ATOM 702 O O . GLU A 1 90 ? -16.758 -4.332 23.712 1.00 98.69 90 GLU A O 1
ATOM 707 N N . THR A 1 91 ? -15.542 -2.836 22.569 1.00 98.50 91 THR A N 1
ATOM 708 C CA . THR A 1 91 ? -15.670 -1.796 23.604 1.00 98.50 91 THR A CA 1
ATOM 709 C C . THR A 1 91 ? -17.117 -1.364 23.814 1.00 98.50 91 THR A C 1
ATOM 711 O O . THR A 1 91 ? -17.551 -1.226 24.958 1.00 98.50 91 THR A O 1
ATOM 714 N N . ARG A 1 92 ? -17.898 -1.223 22.738 1.00 98.75 92 ARG A N 1
ATOM 715 C CA . ARG A 1 92 ? -19.326 -0.911 22.811 1.00 98.75 92 ARG A CA 1
ATOM 716 C C . ARG A 1 92 ? -20.103 -2.016 23.521 1.00 98.75 92 ARG A C 1
ATOM 718 O O . ARG A 1 92 ? -20.936 -1.710 24.369 1.00 98.75 92 ARG A O 1
ATOM 725 N N . SER A 1 93 ? -19.824 -3.278 23.203 1.00 98.56 93 SER A N 1
ATOM 726 C CA . SER A 1 93 ? -20.456 -4.433 23.842 1.00 98.56 93 SER A CA 1
ATOM 727 C C . SER A 1 93 ? -20.122 -4.495 25.331 1.00 98.56 93 SER A C 1
ATOM 729 O O . SER A 1 93 ? -21.024 -4.651 26.147 1.00 98.56 93 SER A O 1
ATOM 731 N N . LYS A 1 94 ? -18.850 -4.302 25.707 1.00 98.75 94 LYS A N 1
ATOM 732 C CA . LYS A 1 94 ? -18.422 -4.250 27.115 1.00 98.75 94 LYS A CA 1
ATOM 733 C C . LYS A 1 94 ? -19.100 -3.109 27.870 1.00 98.75 94 LYS A C 1
ATOM 735 O O . LYS A 1 94 ? -19.610 -3.321 28.964 1.00 98.75 94 LYS A O 1
ATOM 740 N N . ALA A 1 95 ? -19.159 -1.916 27.279 1.00 98.62 95 ALA A N 1
ATOM 741 C CA . ALA A 1 95 ? -19.853 -0.780 27.881 1.00 98.62 95 ALA A CA 1
ATOM 742 C C . ALA A 1 95 ? -21.358 -1.058 28.060 1.00 98.62 95 ALA A C 1
ATOM 744 O O . ALA A 1 95 ? -21.917 -0.761 29.115 1.00 98.62 95 ALA A O 1
ATOM 745 N N . ALA A 1 96 ? -22.004 -1.674 27.065 1.00 98.56 96 ALA A N 1
ATOM 746 C CA . ALA A 1 96 ? -23.407 -2.075 27.150 1.00 98.56 96 ALA A CA 1
ATOM 747 C C . ALA A 1 96 ? -23.646 -3.153 28.222 1.00 98.56 96 ALA A C 1
ATOM 749 O O . ALA A 1 96 ? -24.634 -3.075 28.950 1.00 98.56 96 ALA A O 1
ATOM 750 N N . GLN A 1 97 ? -22.734 -4.120 28.355 1.00 98.62 97 GLN A N 1
ATOM 751 C CA . GLN A 1 97 ? -22.786 -5.156 29.385 1.00 98.62 97 GLN A CA 1
ATOM 752 C C . GLN A 1 97 ? -22.676 -4.554 30.789 1.00 98.62 97 GLN A C 1
ATOM 754 O O . GLN A 1 97 ? -23.552 -4.791 31.615 1.00 98.62 97 GLN A O 1
ATOM 759 N N . VAL A 1 98 ? -21.663 -3.719 31.040 1.00 98.62 98 VAL A N 1
ATOM 760 C CA . VAL A 1 98 ? -21.483 -3.041 32.337 1.00 98.62 98 VAL A CA 1
ATOM 761 C C . VAL A 1 98 ? -22.713 -2.201 32.687 1.00 98.62 98 VAL A C 1
ATOM 763 O O . VAL A 1 98 ? -23.171 -2.198 33.828 1.00 98.62 98 VAL A O 1
ATOM 766 N N . HIS A 1 99 ? -23.294 -1.518 31.698 1.00 98.44 99 HIS A N 1
ATOM 767 C CA . HIS A 1 99 ? -24.527 -0.765 31.895 1.00 98.44 99 HIS A CA 1
ATOM 768 C C . HIS A 1 99 ? -25.714 -1.671 32.271 1.00 98.44 99 HIS A C 1
ATOM 770 O O . HIS A 1 99 ? -26.459 -1.359 33.199 1.00 98.44 99 HIS A O 1
ATOM 776 N N . ALA A 1 100 ? -25.889 -2.807 31.591 1.00 98.50 100 ALA A N 1
ATOM 777 C CA . ALA A 1 100 ? -26.947 -3.765 31.908 1.00 98.50 100 ALA A CA 1
ATOM 778 C C . ALA A 1 100 ? -26.780 -4.385 33.309 1.00 98.50 100 ALA A C 1
ATOM 780 O O . ALA A 1 100 ? -27.757 -4.498 34.051 1.00 98.50 100 ALA A O 1
ATOM 781 N N . GLU A 1 101 ? -25.550 -4.735 33.694 1.00 98.38 101 GLU A N 1
ATOM 782 C CA . GLU A 1 101 ? -25.217 -5.266 35.022 1.00 98.38 101 GLU A CA 1
ATOM 783 C C . GLU A 1 101 ? -25.479 -4.232 36.127 1.00 98.38 101 GLU A C 1
ATOM 785 O O . GLU A 1 101 ? -26.074 -4.557 37.155 1.00 98.38 101 GLU A O 1
ATOM 790 N N . SER A 1 102 ? -25.125 -2.965 35.894 1.00 98.38 102 SER A N 1
ATOM 791 C CA . SER A 1 102 ? -25.412 -1.873 36.829 1.00 98.38 102 SER A CA 1
ATOM 792 C C . SER A 1 102 ? -26.917 -1.684 37.045 1.00 98.38 102 SER A C 1
ATOM 794 O O . SER A 1 102 ? -27.369 -1.594 38.188 1.00 98.38 102 SER A O 1
ATOM 796 N N . LEU A 1 103 ? -27.718 -1.706 35.972 1.00 98.44 103 LEU A N 1
ATOM 797 C CA . LEU A 1 103 ? -29.178 -1.653 36.087 1.00 98.44 103 LEU A CA 1
ATOM 798 C C . LEU A 1 103 ? -29.733 -2.853 36.862 1.00 98.44 103 LEU A C 1
ATOM 800 O O . LEU A 1 103 ? -30.601 -2.674 37.717 1.00 98.44 103 LEU A O 1
ATOM 804 N N . GLN A 1 104 ? -29.220 -4.063 36.615 1.00 98.56 104 GLN A N 1
ATOM 805 C CA . GLN A 1 104 ? -29.587 -5.237 37.409 1.00 98.56 104 GLN A CA 1
ATOM 806 C C . GLN A 1 104 ? -29.261 -5.047 38.892 1.00 98.56 104 GLN A C 1
ATOM 808 O O . GLN A 1 104 ? -30.084 -5.397 39.738 1.00 98.56 104 GLN A O 1
ATOM 813 N N . GLN A 1 105 ? -28.102 -4.474 39.216 1.00 98.50 105 GLN A N 1
ATOM 814 C CA . GLN A 1 105 ? -27.702 -4.220 40.595 1.00 98.50 105 GLN A CA 1
ATOM 815 C C . GLN A 1 105 ? -28.611 -3.191 41.279 1.00 98.50 105 GLN A C 1
ATOM 817 O O . GLN A 1 105 ? -28.986 -3.403 42.429 1.00 98.50 105 GLN A O 1
ATOM 822 N N . VAL A 1 106 ? -29.010 -2.122 40.581 1.00 98.50 106 VAL A N 1
ATOM 823 C CA . VAL A 1 106 ? -29.955 -1.117 41.103 1.00 98.50 106 VAL A CA 1
ATOM 824 C C . VAL A 1 106 ? -31.339 -1.722 41.329 1.00 98.50 106 VAL A C 1
ATOM 826 O O . VAL A 1 106 ? -31.945 -1.517 42.376 1.00 98.50 106 VAL A O 1
ATOM 829 N N . VAL A 1 107 ? -31.842 -2.508 40.377 1.00 98.50 107 VAL A N 1
ATOM 830 C CA . VAL A 1 107 ? -33.134 -3.190 40.536 1.00 98.50 107 VAL A CA 1
ATOM 831 C C . VAL A 1 107 ? -33.078 -4.193 41.688 1.00 98.50 107 VAL A C 1
ATOM 833 O O . VAL A 1 107 ? -34.035 -4.308 42.452 1.00 98.50 107 VAL A O 1
ATOM 836 N N . LYS A 1 108 ? -31.959 -4.908 41.843 1.00 98.38 108 LYS A N 1
ATOM 837 C CA . LYS A 1 108 ? -31.753 -5.831 42.959 1.00 98.38 108 LYS A CA 1
ATOM 838 C C . LYS A 1 108 ? -31.723 -5.090 44.297 1.00 98.38 108 LYS A C 1
ATOM 840 O O . LYS A 1 108 ? -32.498 -5.438 45.175 1.00 98.38 108 LYS A O 1
ATOM 845 N N . SER A 1 109 ? -30.928 -4.027 44.430 1.00 97.88 109 SER A N 1
ATOM 846 C CA . SER A 1 109 ? -30.857 -3.257 45.679 1.00 97.88 109 SER A CA 1
ATOM 847 C C . SER A 1 109 ? -32.190 -2.598 46.042 1.00 97.88 109 SER A C 1
ATOM 849 O O . SER A 1 109 ? -32.543 -2.531 47.218 1.00 97.88 109 SER A O 1
ATOM 851 N N . GLN A 1 110 ? -32.969 -2.161 45.048 1.00 98.25 110 GLN A N 1
ATOM 852 C CA . GLN A 1 110 ? -34.318 -1.643 45.263 1.00 98.25 110 GLN A CA 1
ATOM 853 C C . GLN A 1 110 ? -35.271 -2.722 45.796 1.00 98.25 110 GLN A C 1
ATOM 855 O O . GLN A 1 110 ? -36.070 -2.436 46.690 1.00 98.25 110 GLN A O 1
ATOM 860 N N . ARG A 1 111 ? -35.189 -3.958 45.281 1.00 97.94 111 ARG A N 1
ATOM 861 C CA . ARG A 1 111 ? -35.968 -5.096 45.799 1.00 97.94 111 ARG A CA 1
ATOM 862 C C . ARG A 1 111 ? -35.566 -5.440 47.226 1.00 97.94 111 ARG A C 1
ATOM 864 O O . ARG A 1 111 ? -36.447 -5.490 48.074 1.00 97.94 111 ARG A O 1
ATOM 871 N N . ASP A 1 112 ? -34.269 -5.571 47.492 1.00 97.88 112 ASP A N 1
ATOM 872 C CA . ASP A 1 112 ? -33.747 -5.908 48.821 1.00 97.88 112 ASP A CA 1
ATOM 873 C C . ASP A 1 112 ? -34.170 -4.844 49.858 1.00 97.88 112 ASP A C 1
ATOM 875 O O . ASP A 1 112 ? -34.640 -5.163 50.947 1.00 97.88 112 ASP A O 1
ATOM 879 N N . MET A 1 113 ? -34.100 -3.554 49.502 1.00 97.94 113 MET A N 1
ATOM 880 C CA . MET A 1 113 ? -34.585 -2.461 50.355 1.00 97.94 113 MET A CA 1
ATOM 881 C C . MET A 1 113 ? -36.097 -2.536 50.596 1.00 97.94 113 MET A C 1
ATOM 883 O O . MET A 1 113 ? -36.555 -2.306 51.714 1.00 97.94 113 MET A O 1
ATOM 887 N N . THR A 1 114 ? -36.876 -2.843 49.555 1.00 97.25 114 THR A N 1
ATOM 888 C CA . THR A 1 114 ? -38.337 -2.974 49.663 1.00 97.25 114 THR A CA 1
ATOM 889 C C . THR A 1 114 ? -38.714 -4.159 50.550 1.00 97.25 114 THR A C 1
ATOM 891 O O . THR A 1 114 ? -39.629 -4.031 51.355 1.00 97.25 114 THR A O 1
ATOM 894 N N . GLU A 1 115 ? -37.986 -5.273 50.461 1.00 97.56 115 GLU A N 1
ATOM 895 C CA . GLU A 1 115 ? -38.171 -6.450 51.315 1.00 97.56 115 GLU A CA 1
ATOM 896 C C . GLU A 1 115 ? -37.884 -6.123 52.785 1.00 97.56 115 GLU A C 1
ATOM 898 O O . GLU A 1 115 ? -38.724 -6.390 53.643 1.00 97.56 115 GLU A O 1
ATOM 903 N N . VAL A 1 116 ? -36.773 -5.437 53.079 1.00 97.88 116 VAL A N 1
ATOM 904 C CA . VAL A 1 116 ? -36.448 -4.985 54.445 1.00 97.88 116 VAL A CA 1
ATOM 905 C C . VAL A 1 116 ? -37.510 -4.018 54.987 1.00 97.88 116 VAL A C 1
ATOM 907 O O . VAL A 1 116 ? -37.947 -4.149 56.133 1.00 97.88 116 VAL A O 1
ATOM 910 N N . LEU A 1 117 ? -37.964 -3.054 54.176 1.00 97.50 117 LEU A N 1
ATOM 911 C CA . LEU A 1 117 ? -39.036 -2.126 54.559 1.00 97.50 117 LEU A CA 1
ATOM 912 C C . LEU A 1 117 ? -40.362 -2.853 54.799 1.00 97.50 117 LEU A C 1
ATOM 914 O O . LEU A 1 117 ? -41.073 -2.532 55.754 1.00 97.50 117 LEU A O 1
ATOM 918 N N . GLN A 1 118 ? -40.697 -3.834 53.964 1.00 97.62 118 GLN A N 1
ATOM 919 C CA . GLN A 1 118 ? -41.894 -4.650 54.118 1.00 97.62 118 GLN A CA 1
ATOM 920 C C . GLN A 1 118 ? -41.825 -5.505 55.388 1.00 97.62 118 GLN A C 1
ATOM 922 O O . GLN A 1 118 ? -42.798 -5.538 56.141 1.00 97.62 118 GLN A O 1
ATOM 927 N N . GLU A 1 119 ? -40.686 -6.139 55.673 1.00 97.38 119 GLU A N 1
ATOM 928 C CA . GLU A 1 119 ? -40.475 -6.921 56.894 1.00 97.38 119 GLU A CA 1
ATOM 929 C C . GLU A 1 119 ? -40.618 -6.042 58.146 1.00 97.38 119 GLU A C 1
ATOM 931 O O . GLU A 1 119 ? -41.344 -6.397 59.079 1.00 97.38 119 GLU A O 1
ATOM 936 N N . ALA A 1 120 ? -39.991 -4.861 58.155 1.00 97.31 120 ALA A N 1
ATOM 937 C CA . ALA A 1 120 ? -40.094 -3.912 59.261 1.00 97.31 120 ALA A CA 1
ATOM 938 C C . ALA A 1 120 ? -41.532 -3.407 59.449 1.00 97.31 120 ALA A C 1
ATOM 940 O O . ALA A 1 120 ? -42.038 -3.367 60.571 1.00 97.31 120 ALA A O 1
ATOM 941 N N . THR A 1 121 ? -42.220 -3.083 58.352 1.00 97.25 121 THR A N 1
ATOM 942 C CA . THR A 1 121 ? -43.622 -2.644 58.377 1.00 97.25 121 THR A CA 1
ATOM 943 C C . THR A 1 121 ? -44.531 -3.749 58.911 1.00 97.25 121 THR A C 1
ATOM 945 O O . THR A 1 121 ? -45.408 -3.475 59.727 1.00 97.25 121 THR A O 1
ATOM 948 N N . CYS A 1 122 ? -44.299 -5.006 58.520 1.00 97.12 122 CYS A N 1
ATOM 949 C CA . CYS A 1 122 ? -45.058 -6.151 59.011 1.00 97.12 122 CYS A CA 1
ATOM 950 C C . CYS A 1 122 ? -44.852 -6.356 60.521 1.00 97.12 122 CYS A C 1
ATOM 952 O O . CYS A 1 122 ? -45.836 -6.464 61.250 1.00 97.12 122 CYS A O 1
ATOM 954 N N . LYS A 1 123 ? -43.602 -6.295 61.012 1.00 97.75 123 LYS A N 1
ATOM 955 C CA . LYS A 1 123 ? -43.286 -6.370 62.454 1.00 97.75 123 LYS A CA 1
ATOM 956 C C . LYS A 1 123 ? -43.931 -5.238 63.261 1.00 97.75 123 LYS A C 1
ATOM 958 O O . LYS A 1 123 ? -44.461 -5.472 64.346 1.00 97.75 123 LYS A O 1
ATOM 963 N N . ILE A 1 124 ? -43.918 -4.011 62.738 1.00 96.50 124 ILE A N 1
ATOM 964 C CA . ILE A 1 124 ? -44.577 -2.866 63.383 1.00 96.50 124 ILE A CA 1
ATOM 965 C C . ILE A 1 124 ? -46.092 -3.066 63.402 1.00 96.50 124 ILE A C 1
ATOM 967 O O . ILE A 1 124 ? -46.712 -2.858 64.442 1.00 96.50 124 ILE A O 1
ATOM 971 N N . ALA A 1 125 ? -46.691 -3.504 62.293 1.00 97.06 125 ALA A N 1
ATOM 972 C CA . ALA A 1 125 ? -48.124 -3.765 62.217 1.00 97.06 125 ALA A CA 1
ATOM 973 C C . ALA A 1 125 ? -48.551 -4.835 63.233 1.00 97.06 125 ALA A C 1
ATOM 975 O O . ALA A 1 125 ? -49.507 -4.617 63.978 1.00 97.06 125 ALA A O 1
ATOM 976 N N . THR A 1 126 ? -47.811 -5.945 63.351 1.00 96.56 126 THR A N 1
ATOM 977 C CA . THR A 1 126 ? -48.088 -6.963 64.376 1.00 96.56 126 THR A CA 1
ATOM 978 C C . THR A 1 126 ? -47.969 -6.380 65.780 1.00 96.56 126 THR A C 1
ATOM 980 O O . THR A 1 126 ? -48.880 -6.541 66.591 1.00 96.56 126 THR A O 1
ATOM 983 N N . GLN A 1 127 ? -46.919 -5.605 66.056 1.00 97.31 127 GLN A N 1
ATOM 984 C CA . GLN A 1 127 ? -46.708 -5.013 67.376 1.00 97.31 127 GLN A CA 1
ATOM 985 C C . GLN A 1 127 ? -47.781 -3.971 67.734 1.00 97.31 127 GLN A C 1
ATOM 987 O O . GLN A 1 127 ? -48.237 -3.906 68.879 1.00 97.31 127 GLN A O 1
ATOM 992 N N . GLN A 1 128 ? -48.254 -3.199 66.753 1.00 96.25 128 GLN A N 1
ATOM 993 C CA . GLN A 1 128 ? -49.395 -2.299 66.909 1.00 96.25 128 GLN A CA 1
ATOM 994 C C . GLN A 1 128 ? -50.687 -3.073 67.201 1.00 96.25 128 GLN A C 1
ATOM 996 O O . GLN A 1 128 ? -51.420 -2.690 68.114 1.00 96.25 128 GLN A O 1
ATOM 1001 N N . THR A 1 129 ? -50.956 -4.183 66.499 1.00 96.81 129 THR A N 1
ATOM 1002 C CA . THR A 1 129 ? -52.142 -5.019 66.769 1.00 96.81 129 THR A CA 1
ATOM 1003 C C . THR A 1 129 ? -52.103 -5.673 68.152 1.00 96.81 129 THR A C 1
ATOM 1005 O O . THR A 1 129 ? -53.120 -5.700 68.847 1.00 96.81 129 THR A O 1
ATOM 1008 N N . GLU A 1 130 ? -50.937 -6.140 68.602 1.00 96.06 130 GLU A N 1
ATOM 1009 C CA . GLU A 1 130 ? -50.756 -6.696 69.946 1.00 96.06 130 GLU A CA 1
ATOM 1010 C C . GLU A 1 130 ? -50.970 -5.640 71.031 1.00 96.06 130 GLU A C 1
ATOM 1012 O O . GLU A 1 130 ? -51.695 -5.889 71.998 1.00 96.06 130 GLU A O 1
ATOM 1017 N N . THR A 1 131 ? -50.400 -4.446 70.843 1.00 95.94 131 THR A N 1
ATOM 1018 C CA . THR A 1 131 ? -50.577 -3.313 71.762 1.00 95.94 131 THR A CA 1
ATOM 1019 C C . THR A 1 131 ? -52.052 -2.921 71.856 1.00 95.94 131 THR A C 1
ATOM 1021 O O . THR A 1 131 ? -52.590 -2.833 72.959 1.00 95.94 131 THR A O 1
ATOM 1024 N N . ALA A 1 132 ? -52.742 -2.780 70.718 1.00 95.69 132 ALA A N 1
ATOM 1025 C CA . ALA A 1 132 ? -54.172 -2.475 70.680 1.00 95.69 132 ALA A CA 1
ATOM 1026 C C . ALA A 1 132 ? -55.008 -3.533 71.423 1.00 95.69 132 ALA A C 1
ATOM 1028 O O . ALA A 1 132 ? -55.866 -3.185 72.235 1.00 95.69 132 ALA A O 1
ATOM 1029 N N . ARG A 1 133 ? -54.716 -4.827 71.219 1.00 96.50 133 ARG A N 1
ATOM 1030 C CA . ARG A 1 133 ? -55.392 -5.939 71.9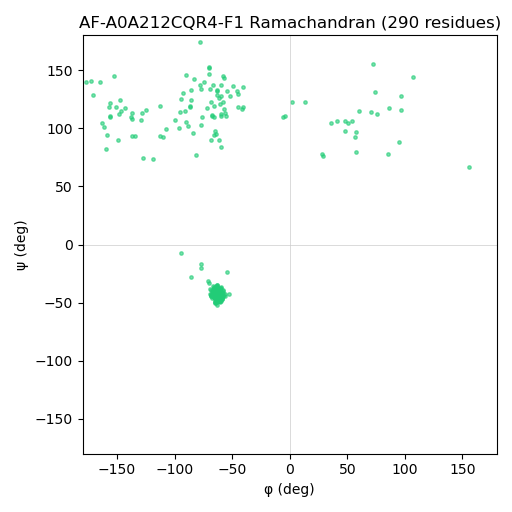07 1.00 96.50 133 ARG A CA 1
ATOM 1031 C C . ARG A 1 133 ? -55.214 -5.878 73.426 1.00 96.50 133 ARG A C 1
ATOM 1033 O O . ARG A 1 133 ? -56.181 -6.093 74.160 1.00 96.50 133 ARG A O 1
ATOM 1040 N N . LEU A 1 134 ? -54.002 -5.589 73.907 1.00 96.94 134 LEU A N 1
ATOM 1041 C CA . LEU A 1 134 ? -53.724 -5.432 75.339 1.00 96.94 134 LEU A CA 1
ATOM 1042 C C . LEU A 1 134 ? -54.483 -4.237 75.930 1.00 96.94 134 LEU A C 1
ATOM 1044 O O . LEU A 1 134 ? -55.100 -4.383 76.985 1.00 96.94 134 LEU A O 1
ATOM 1048 N N . THR A 1 135 ? -54.520 -3.095 75.238 1.00 95.69 135 THR A N 1
ATOM 1049 C CA . THR A 1 135 ? -55.292 -1.920 75.671 1.00 95.69 135 THR A CA 1
ATOM 1050 C C . THR A 1 135 ? -56.794 -2.207 75.727 1.00 95.69 135 THR A C 1
ATOM 1052 O O . THR A 1 135 ? -57.440 -1.844 76.708 1.00 95.69 135 THR A O 1
ATOM 1055 N N . THR A 1 136 ? -57.365 -2.912 74.742 1.00 96.00 136 THR A N 1
ATOM 1056 C CA . THR A 1 136 ? -58.780 -3.325 74.779 1.00 96.00 136 THR A CA 1
ATOM 1057 C C . THR A 1 136 ? -59.066 -4.287 75.933 1.00 96.00 136 THR A C 1
ATOM 1059 O O . THR A 1 136 ? -60.091 -4.154 76.596 1.00 96.00 136 THR A O 1
ATOM 1062 N N . ASN A 1 137 ? -58.169 -5.243 76.205 1.00 95.81 137 ASN A N 1
ATOM 1063 C CA . ASN A 1 137 ? -58.311 -6.150 77.346 1.00 95.81 137 ASN A CA 1
ATOM 1064 C C . ASN A 1 137 ? -58.259 -5.404 78.686 1.00 95.81 137 ASN A C 1
ATOM 1066 O O . ASN A 1 137 ? -59.090 -5.663 79.552 1.00 95.81 137 ASN A O 1
ATOM 1070 N N . ALA A 1 138 ? -57.327 -4.462 78.843 1.00 96.31 138 ALA A N 1
ATOM 1071 C CA . ALA A 1 138 ? -57.241 -3.624 80.036 1.00 96.31 138 ALA A CA 1
ATOM 1072 C C . ALA A 1 138 ? -58.504 -2.765 80.213 1.00 96.31 138 ALA A C 1
ATOM 1074 O O . ALA A 1 138 ? -59.078 -2.739 81.297 1.00 96.31 138 ALA A O 1
ATOM 1075 N N . ALA A 1 139 ? -58.986 -2.126 79.140 1.00 96.19 139 ALA A N 1
ATOM 1076 C CA . ALA A 1 139 ? -60.230 -1.360 79.160 1.00 96.19 139 ALA A CA 1
ATOM 1077 C C . ALA A 1 139 ? -61.438 -2.230 79.547 1.00 96.19 139 ALA A C 1
ATOM 1079 O O . ALA A 1 139 ? -62.251 -1.808 80.365 1.00 96.19 139 ALA A O 1
ATOM 1080 N N . ARG A 1 140 ? -61.526 -3.464 79.029 1.00 94.75 140 ARG A N 1
ATOM 1081 C CA . ARG A 1 140 ? -62.584 -4.419 79.394 1.00 94.75 140 ARG A CA 1
ATOM 1082 C C . ARG A 1 140 ? -62.558 -4.761 80.882 1.00 94.75 140 ARG A C 1
ATOM 1084 O O . ARG A 1 140 ? -63.590 -4.653 81.530 1.00 94.75 140 ARG A O 1
ATOM 1091 N N . HIS A 1 141 ? -61.389 -5.093 81.431 1.00 96.69 141 HIS A N 1
ATOM 1092 C CA . HIS A 1 141 ? -61.245 -5.354 82.865 1.00 96.69 141 HIS A CA 1
ATOM 1093 C C . HIS A 1 141 ? -61.624 -4.144 83.722 1.00 96.69 141 HIS A C 1
ATOM 1095 O O . HIS A 1 141 ? -62.274 -4.303 84.751 1.00 96.69 141 HIS A O 1
ATOM 1101 N N . ILE A 1 142 ? -61.260 -2.928 83.300 1.00 94.94 142 ILE A N 1
ATOM 1102 C CA . ILE A 1 142 ? -61.682 -1.698 83.986 1.00 94.94 142 ILE A CA 1
ATOM 1103 C C . ILE A 1 142 ? -63.212 -1.579 83.974 1.00 94.94 142 ILE A C 1
ATOM 1105 O O . ILE A 1 142 ? -63.797 -1.271 85.010 1.00 94.94 142 ILE A O 1
ATOM 1109 N N . CYS A 1 143 ? -63.869 -1.845 82.841 1.00 94.06 143 CYS A N 1
ATOM 1110 C CA . CYS A 1 143 ? -65.329 -1.836 82.749 1.00 94.06 143 CYS A CA 1
ATOM 1111 C C . CYS A 1 143 ? -65.979 -2.891 83.655 1.00 94.06 143 CYS A C 1
ATOM 1113 O O . CYS A 1 143 ? -66.883 -2.541 84.407 1.00 94.06 143 CYS A O 1
ATOM 1115 N N . GLU A 1 144 ? -65.493 -4.135 83.644 1.00 94.06 144 GLU A N 1
ATOM 1116 C CA . GLU A 1 144 ? -65.976 -5.220 84.515 1.00 94.06 144 GLU A CA 1
ATOM 1117 C C . GLU A 1 144 ? -65.822 -4.860 86.003 1.00 94.06 144 GLU A C 1
ATOM 1119 O O . GLU A 1 144 ? -66.749 -5.027 86.796 1.00 94.06 144 GLU A O 1
ATOM 1124 N N . MET A 1 145 ? -64.675 -4.295 86.393 1.00 92.06 145 MET A N 1
ATOM 1125 C CA . MET A 1 145 ? -64.430 -3.848 87.769 1.00 92.06 145 MET A CA 1
ATOM 1126 C C . MET A 1 145 ? -65.310 -2.660 88.170 1.00 92.06 145 MET A C 1
ATOM 1128 O O . MET A 1 145 ? -65.822 -2.614 89.292 1.00 92.06 145 MET A O 1
ATOM 1132 N N . ALA A 1 146 ? -65.523 -1.705 87.263 1.00 91.88 146 ALA A N 1
ATOM 1133 C CA . ALA A 1 146 ? -66.428 -0.583 87.489 1.00 91.88 146 ALA A CA 1
ATOM 1134 C C . ALA A 1 146 ? -67.889 -1.048 87.610 1.00 91.88 146 ALA A C 1
ATOM 1136 O O . ALA A 1 146 ? -68.633 -0.512 88.429 1.00 91.88 146 ALA A O 1
ATOM 1137 N N . GLU A 1 147 ? -68.299 -2.056 86.839 1.00 90.19 147 GLU A N 1
ATOM 1138 C CA . GLU A 1 147 ? -69.619 -2.686 86.933 1.00 90.19 147 GLU A CA 1
ATOM 1139 C C . GLU A 1 147 ? -69.828 -3.404 88.257 1.00 90.19 147 GLU A C 1
ATOM 1141 O O . GLU A 1 147 ? -70.813 -3.112 88.930 1.00 90.19 147 GLU A O 1
ATOM 1146 N N . LEU A 1 148 ? -68.883 -4.248 88.675 1.00 92.31 148 LEU A N 1
ATOM 1147 C CA . LEU A 1 148 ? -68.935 -4.911 89.980 1.00 92.31 148 LEU A CA 1
ATOM 1148 C C . LEU A 1 148 ? -68.993 -3.894 91.126 1.00 92.31 148 LEU A C 1
ATOM 1150 O O . LEU A 1 148 ? -69.753 -4.049 92.077 1.00 92.31 148 LEU A O 1
ATOM 1154 N N . THR A 1 149 ? -68.247 -2.794 91.019 1.00 89.56 149 THR A N 1
ATOM 1155 C CA . THR A 1 149 ? -68.327 -1.706 92.003 1.00 89.56 149 THR A CA 1
ATOM 1156 C C . THR A 1 149 ? -69.710 -1.045 91.993 1.00 89.56 149 THR A C 1
ATOM 1158 O O . THR A 1 149 ? -70.283 -0.808 93.055 1.00 89.56 149 THR A O 1
ATOM 1161 N N . ARG A 1 150 ? -70.292 -0.783 90.812 1.00 87.50 150 ARG A N 1
ATOM 1162 C CA . ARG A 1 150 ? -71.660 -0.249 90.696 1.00 87.50 150 ARG A CA 1
ATOM 1163 C C . ARG A 1 150 ? -72.706 -1.198 91.280 1.00 87.50 150 ARG A C 1
ATOM 1165 O O . ARG A 1 150 ? -73.621 -0.703 91.935 1.00 87.50 150 ARG A O 1
ATOM 1172 N N . THR A 1 151 ? -72.598 -2.512 91.070 1.00 84.06 151 THR A N 1
ATOM 1173 C CA . THR A 1 151 ? -73.529 -3.488 91.661 1.00 84.06 151 THR A CA 1
ATOM 1174 C C . THR A 1 151 ? -73.369 -3.539 93.173 1.00 84.06 151 THR A C 1
ATOM 1176 O O . THR A 1 151 ? -74.364 -3.383 93.861 1.00 84.06 151 THR A O 1
ATOM 1179 N N . HIS A 1 152 ? -72.144 -3.602 93.709 1.00 85.62 152 HIS A N 1
ATOM 1180 C CA . HIS A 1 152 ? -71.917 -3.557 95.160 1.00 85.62 152 HIS A CA 1
ATOM 1181 C C . HIS A 1 152 ? -72.477 -2.286 95.814 1.00 85.62 152 HIS A C 1
ATOM 1183 O O . HIS A 1 152 ? -73.090 -2.360 96.878 1.00 85.62 152 HIS A O 1
ATOM 1189 N N . ILE A 1 153 ? -72.300 -1.120 95.180 1.00 82.56 153 ILE A N 1
ATOM 1190 C CA . ILE A 1 153 ? -72.895 0.138 95.652 1.00 82.56 153 ILE A CA 1
ATOM 1191 C C . ILE A 1 153 ? -74.427 0.072 95.567 1.00 82.56 153 ILE A C 1
ATOM 1193 O O . ILE A 1 153 ? -75.103 0.464 96.514 1.00 82.56 153 ILE A O 1
ATOM 1197 N N . SER A 1 154 ? -74.988 -0.443 94.470 1.00 81.56 154 SER A N 1
ATOM 1198 C CA . SER A 1 154 ? -76.444 -0.571 94.298 1.00 81.56 154 SER A CA 1
ATOM 1199 C C . SER A 1 154 ? -77.062 -1.545 95.310 1.00 81.56 154 SER A C 1
ATOM 1201 O O . SER A 1 154 ? -78.088 -1.237 95.911 1.00 81.56 154 SER A O 1
ATOM 1203 N N . ASP A 1 155 ? -76.413 -2.676 95.577 1.00 71.62 155 ASP A N 1
ATOM 1204 C CA . ASP A 1 155 ? -76.832 -3.670 96.570 1.00 71.62 155 ASP A CA 1
ATOM 1205 C C . ASP A 1 155 ? -76.776 -3.092 97.991 1.00 71.62 155 ASP A C 1
ATOM 1207 O O . ASP A 1 155 ? -77.712 -3.273 98.772 1.00 71.62 155 ASP A O 1
ATOM 1211 N N . ALA A 1 156 ? -75.736 -2.314 98.313 1.00 63.84 156 ALA A N 1
ATOM 1212 C CA . ALA A 1 156 ? -75.638 -1.595 99.583 1.00 63.84 156 ALA A CA 1
ATOM 1213 C C . ALA A 1 156 ? -76.750 -0.540 99.755 1.00 63.84 156 ALA A C 1
ATOM 1215 O O . ALA A 1 156 ? -77.272 -0.372 100.857 1.00 63.84 156 ALA A O 1
ATOM 1216 N N . ILE A 1 157 ? -77.156 0.134 98.671 1.00 61.22 157 ILE A N 1
ATOM 1217 C CA . ILE A 1 157 ? -78.281 1.085 98.671 1.00 61.22 157 ILE A CA 1
ATOM 1218 C C . ILE A 1 157 ? -79.633 0.357 98.818 1.00 61.22 157 ILE A C 1
ATOM 1220 O O . ILE A 1 157 ? -80.546 0.893 99.438 1.00 61.22 157 ILE A O 1
ATOM 1224 N N . THR A 1 158 ? -79.774 -0.872 98.308 1.00 57.22 158 THR A N 1
ATOM 1225 C CA . THR A 1 158 ? -81.044 -1.631 98.341 1.00 57.22 158 THR A CA 1
ATOM 1226 C C . THR A 1 158 ? -81.239 -2.420 99.649 1.00 57.22 158 THR A C 1
ATOM 1228 O O . THR A 1 158 ? -82.372 -2.607 100.089 1.00 57.22 158 THR A O 1
ATOM 1231 N N . ALA A 1 159 ? -80.155 -2.837 100.319 1.00 51.03 159 ALA A N 1
ATOM 1232 C CA . ALA A 1 159 ? -80.190 -3.489 101.636 1.00 51.03 159 ALA A CA 1
ATOM 1233 C C . ALA A 1 159 ? -80.430 -2.512 102.811 1.00 51.03 159 ALA A C 1
ATOM 1235 O O . ALA A 1 159 ? -80.810 -2.935 103.902 1.00 51.03 159 ALA A O 1
ATOM 1236 N N . SER A 1 160 ? -80.243 -1.205 102.597 1.00 43.91 160 SER A N 1
ATOM 1237 C CA . SER A 1 160 ? -80.490 -0.145 103.579 1.00 43.91 160 SER A CA 1
ATOM 1238 C C . SER A 1 160 ? -81.706 0.690 103.165 1.00 43.91 160 SER A C 1
ATOM 1240 O O . SER A 1 160 ? -81.582 1.667 102.432 1.00 43.91 160 SER A O 1
ATOM 1242 N N . GLY A 1 161 ? -82.899 0.339 103.649 1.00 43.59 161 GLY A N 1
ATOM 1243 C CA . GLY A 1 161 ? -84.109 1.135 103.427 1.00 43.59 161 GLY A CA 1
ATOM 1244 C C . GLY A 1 161 ? -84.086 2.488 104.155 1.00 43.59 161 GLY A C 1
ATOM 1245 O O . GLY A 1 161 ? -84.569 2.572 105.279 1.00 43.59 161 GLY A O 1
ATOM 1246 N N . ALA A 1 162 ? -83.571 3.546 103.514 1.00 34.34 162 ALA A N 1
ATOM 1247 C CA . ALA A 1 162 ? -83.886 4.958 103.794 1.00 34.34 162 ALA A CA 1
ATOM 1248 C C . ALA A 1 162 ? -83.422 5.869 102.630 1.00 34.34 162 ALA A C 1
ATOM 1250 O O . ALA A 1 162 ? -82.339 5.646 102.086 1.00 34.34 162 ALA A O 1
ATOM 1251 N N . PRO A 1 163 ? -84.202 6.896 102.226 1.00 61.69 163 PRO A N 1
ATOM 1252 C CA . PRO A 1 163 ? -83.925 7.678 101.027 1.00 61.69 163 PRO A CA 1
ATOM 1253 C C . PRO A 1 163 ? -82.954 8.819 101.334 1.00 61.69 163 PRO A C 1
ATOM 1255 O O . PRO A 1 163 ? -83.198 9.592 102.257 1.00 61.69 163 PRO A O 1
ATOM 1258 N N . LEU A 1 164 ? -81.919 9.010 100.513 1.00 42.53 164 LEU A N 1
ATOM 1259 C CA . LEU A 1 164 ? -81.248 10.305 100.429 1.00 42.53 164 LEU A CA 1
ATOM 1260 C C . LEU A 1 164 ? -80.949 10.689 98.985 1.00 42.53 164 LEU A C 1
ATOM 1262 O O . LEU A 1 164 ? -80.153 10.083 98.271 1.00 42.53 164 LEU A O 1
ATOM 1266 N N . ALA A 1 165 ? -81.654 11.743 98.596 1.00 40.31 165 ALA A N 1
ATOM 1267 C CA . ALA A 1 165 ? -81.413 12.535 97.422 1.00 40.31 165 ALA A CA 1
ATOM 1268 C C . ALA A 1 165 ? -80.081 13.295 97.532 1.00 40.31 165 ALA A C 1
ATOM 1270 O O . ALA A 1 165 ? -79.826 13.969 98.526 1.00 40.31 165 ALA A O 1
ATOM 1271 N N . ALA A 1 166 ? -79.364 13.280 96.407 1.00 49.25 166 ALA A N 1
ATOM 1272 C CA . ALA A 1 166 ? -78.571 14.377 95.857 1.00 49.25 166 ALA A CA 1
ATOM 1273 C C . ALA A 1 166 ? -77.245 14.785 96.534 1.00 49.25 166 ALA A C 1
ATOM 1275 O O . ALA A 1 166 ? -77.049 14.684 97.738 1.00 49.25 166 ALA A O 1
ATOM 1276 N N . LEU A 1 167 ? -76.405 15.392 95.675 1.00 42.22 167 LEU A N 1
ATOM 1277 C CA . LEU A 1 167 ? -75.059 15.963 95.861 1.00 42.22 167 LEU A CA 1
ATOM 1278 C C . LEU A 1 167 ? -73.941 14.922 95.699 1.00 42.22 167 LEU A C 1
ATOM 1280 O O . LEU A 1 167 ? -73.837 13.996 96.482 1.00 42.22 167 LEU A O 1
ATOM 1284 N N . LYS A 1 168 ? -73.014 14.991 94.741 1.00 37.06 168 LYS A N 1
ATOM 1285 C CA . LYS A 1 168 ? -72.490 16.037 93.836 1.00 37.06 168 LYS A CA 1
ATOM 1286 C C . LYS A 1 168 ? -71.540 15.242 92.893 1.00 37.06 168 LYS A C 1
ATOM 1288 O O . LYS A 1 168 ? -70.913 14.302 93.360 1.00 37.06 168 LYS A O 1
ATOM 1293 N N . SER A 1 169 ? -71.411 15.443 91.583 1.00 35.97 169 SER A N 1
ATOM 1294 C CA . SER A 1 169 ? -71.007 16.670 90.903 1.00 35.97 169 SER A CA 1
ATOM 1295 C C . SER A 1 169 ? -71.214 16.519 89.387 1.00 35.97 169 SER A C 1
ATOM 1297 O O . SER A 1 169 ? -70.721 15.579 88.779 1.00 35.97 169 SER A O 1
ATOM 1299 N N . GLN A 1 170 ? -71.903 17.496 88.800 1.00 37.28 170 GLN A N 1
ATOM 1300 C CA . GLN A 1 170 ? -71.580 18.092 87.500 1.00 37.28 170 GLN A CA 1
ATOM 1301 C C . GLN A 1 170 ? -71.508 17.160 86.270 1.00 37.28 170 GLN A C 1
ATOM 1303 O O . GLN A 1 170 ? -70.449 16.859 85.731 1.00 37.28 170 GLN A O 1
ATOM 1308 N N . SER A 1 171 ? -72.685 16.820 85.739 1.00 43.53 171 SER A N 1
ATOM 1309 C CA . SER A 1 171 ? -72.871 16.880 84.284 1.00 43.53 171 SER A CA 1
ATOM 1310 C C . SER A 1 171 ? -72.998 18.345 83.854 1.00 43.53 171 SER A C 1
ATOM 1312 O O . SER A 1 171 ? -73.677 19.123 84.522 1.00 43.53 171 SER A O 1
ATOM 1314 N N . GLY A 1 172 ? -72.379 18.684 82.721 1.00 32.75 172 GLY A N 1
ATOM 1315 C CA . GLY A 1 172 ? -72.484 19.977 82.033 1.00 32.75 172 GLY A CA 1
ATOM 1316 C C . GLY A 1 172 ? -71.337 20.933 82.387 1.00 32.75 172 GLY A C 1
ATOM 1317 O O . GLY A 1 172 ? -71.084 21.189 83.554 1.00 32.75 172 GLY A O 1
ATOM 1318 N N . SER A 1 173 ? -70.597 21.524 81.453 1.00 38.50 173 SER A N 1
ATOM 1319 C CA . SER A 1 173 ? -70.821 21.687 80.015 1.00 38.50 173 SER A CA 1
ATOM 1320 C C . SER A 1 173 ? -69.601 22.384 79.399 1.00 38.50 173 SER A C 1
ATOM 1322 O O . SER A 1 173 ? -69.132 23.362 79.973 1.00 38.50 173 SER A O 1
ATOM 1324 N N . LEU A 1 174 ? -69.164 21.958 78.213 1.00 31.42 174 LEU A N 1
ATOM 1325 C CA . LEU A 1 174 ? -68.540 22.820 77.195 1.00 31.42 174 LEU A CA 1
ATOM 1326 C C . LEU A 1 174 ? -68.683 22.067 75.860 1.00 31.42 174 LEU A C 1
ATOM 1328 O O . LEU A 1 174 ? -67.931 21.149 75.567 1.00 31.42 174 LEU A O 1
ATOM 1332 N N . SER A 1 175 ? -69.827 22.138 75.179 1.00 39.31 175 SER A N 1
ATOM 1333 C CA . SER A 1 175 ? -70.227 23.237 74.292 1.00 39.31 175 SER A CA 1
ATOM 1334 C C . SER A 1 175 ? -69.058 23.839 73.512 1.00 39.31 175 SER A C 1
ATOM 1336 O O . SER A 1 175 ? -68.280 24.608 74.053 1.00 39.31 175 SER A O 1
ATOM 1338 N N . GLN A 1 176 ? -69.016 23.479 72.229 1.00 37.12 176 GLN A N 1
ATOM 1339 C CA . GLN A 1 176 ? -68.422 24.206 71.107 1.00 37.12 176 GLN A CA 1
ATOM 1340 C C . GLN A 1 176 ? -66.948 24.632 71.219 1.00 37.12 176 GLN A C 1
ATOM 1342 O O . GLN A 1 176 ? -66.607 25.671 71.765 1.00 37.12 176 GLN A O 1
ATOM 1347 N N . SER A 1 177 ? -66.103 23.926 70.466 1.00 36.12 177 SER A N 1
ATOM 1348 C CA . SER A 1 177 ? -65.089 24.574 69.631 1.00 36.12 177 SER A CA 1
ATOM 1349 C C . SER A 1 177 ? -65.339 24.210 68.162 1.00 36.12 177 SER A C 1
ATOM 1351 O O . SER A 1 177 ? -64.654 23.410 67.535 1.00 36.12 177 SER A O 1
ATOM 1353 N N . LYS A 1 178 ? -66.389 24.808 67.592 1.00 47.31 178 LYS A N 1
ATOM 1354 C CA . LYS A 1 178 ? -66.306 25.280 66.210 1.00 47.31 178 LYS A CA 1
ATOM 1355 C C . LYS A 1 178 ? -65.955 26.755 66.316 1.00 47.31 178 LYS A C 1
ATOM 1357 O O . LYS A 1 178 ? -66.839 27.561 66.561 1.00 47.31 178 LYS A O 1
ATOM 1362 N N . GLU A 1 179 ? -64.690 27.083 66.117 1.00 32.84 179 GLU A N 1
ATOM 1363 C CA . GLU A 1 179 ? -64.302 28.414 65.673 1.00 32.84 179 GLU A CA 1
ATOM 1364 C C . GLU A 1 179 ? -63.127 28.246 64.724 1.00 32.84 179 GLU A C 1
ATOM 1366 O O . GLU A 1 179 ? -62.094 27.662 65.056 1.00 32.84 179 GLU A O 1
ATOM 1371 N N . GLY A 1 180 ? -63.365 28.668 63.489 1.00 37.78 180 GLY A N 1
ATOM 1372 C CA . GLY A 1 180 ? -62.319 28.813 62.508 1.00 37.78 180 GLY A CA 1
ATOM 1373 C C . GLY A 1 180 ? -61.515 30.085 62.740 1.00 37.78 180 GLY A C 1
ATOM 1374 O O . GLY A 1 180 ? -61.905 30.984 63.478 1.00 37.78 180 GLY A O 1
ATOM 1375 N N . THR A 1 181 ? -60.475 30.185 61.920 1.00 40.62 181 THR A N 1
ATOM 1376 C CA . THR A 1 181 ? -59.838 31.436 61.497 1.00 40.62 181 THR A CA 1
ATOM 1377 C C . THR A 1 181 ? -58.774 31.984 62.450 1.00 40.62 181 THR A C 1
ATOM 1379 O O . THR A 1 181 ? -58.948 33.013 63.092 1.00 40.62 181 THR A O 1
ATOM 1382 N N . LEU A 1 182 ? -57.580 31.382 62.391 1.00 40.38 182 LEU A N 1
ATOM 1383 C CA . LEU A 1 182 ? -56.393 32.215 62.209 1.00 40.38 182 LEU A CA 1
ATOM 1384 C C . LEU A 1 182 ? -56.242 32.484 60.716 1.00 40.38 182 LEU A C 1
ATOM 1386 O O . LEU A 1 182 ? -55.787 31.660 59.926 1.00 40.38 182 LEU A O 1
ATOM 1390 N N . ASP A 1 183 ? -56.777 33.647 60.375 1.00 42.56 183 ASP A N 1
ATOM 1391 C CA . ASP A 1 183 ? -56.228 34.612 59.445 1.00 42.56 183 ASP A CA 1
ATOM 1392 C C . ASP A 1 183 ? -54.821 34.261 58.928 1.00 42.56 183 ASP A C 1
ATOM 1394 O O . ASP A 1 183 ? -53.811 34.343 59.625 1.00 42.56 183 ASP A O 1
ATOM 1398 N N . SER A 1 184 ? -54.756 33.896 57.654 1.00 46.75 184 SER A N 1
ATOM 1399 C CA . SER A 1 184 ? -53.594 34.204 56.830 1.00 46.75 184 SER A CA 1
ATOM 1400 C C . SER A 1 184 ? -54.097 34.890 55.575 1.00 46.75 184 SER A C 1
ATOM 1402 O O . SER A 1 184 ? -54.182 34.322 54.486 1.00 46.75 184 SER A O 1
ATOM 1404 N N . LYS A 1 185 ? -54.486 36.150 55.771 1.00 41.41 185 LYS A N 1
ATOM 1405 C CA . LYS A 1 185 ? -54.591 37.171 54.740 1.00 41.41 185 LYS A CA 1
ATOM 1406 C C . LYS A 1 185 ? -53.398 37.099 53.788 1.00 41.41 185 LYS A C 1
ATOM 1408 O O . LYS A 1 185 ? -52.251 37.328 54.155 1.00 41.41 185 LYS A O 1
ATOM 1413 N N . HIS A 1 186 ? -53.731 36.806 52.540 1.00 48.34 186 HIS A N 1
ATOM 1414 C CA . HIS A 1 186 ? -53.069 37.240 51.318 1.00 48.34 186 HIS A CA 1
ATOM 1415 C C . HIS A 1 186 ? -51.893 38.225 51.483 1.00 48.34 186 HIS A C 1
ATOM 1417 O O . HIS A 1 186 ? -52.087 39.422 51.673 1.00 48.34 186 HIS A O 1
ATOM 1423 N N . GLN A 1 187 ? -50.694 37.727 51.200 1.00 39.22 187 GLN A N 1
ATOM 1424 C CA . GLN A 1 187 ? -49.737 38.331 50.268 1.00 39.22 187 GLN A CA 1
ATOM 1425 C C . GLN A 1 187 ? -49.194 37.150 49.455 1.00 39.22 187 GLN A C 1
ATOM 1427 O O . GLN A 1 187 ? -48.436 36.331 49.952 1.00 39.22 187 GLN A O 1
ATOM 1432 N N . LYS A 1 188 ? -49.773 36.837 48.291 1.00 49.22 188 LYS A N 1
ATOM 1433 C CA . LYS A 1 188 ? -49.232 37.283 46.998 1.00 49.22 188 LYS A CA 1
ATOM 1434 C C . LYS A 1 188 ? -47.712 37.482 47.031 1.00 49.22 188 LYS A C 1
ATOM 1436 O O . LYS A 1 188 ? -47.248 38.605 46.978 1.00 49.22 188 LYS A O 1
ATOM 1441 N N . PHE A 1 189 ? -46.971 36.382 47.002 1.00 38.78 189 PHE A N 1
ATOM 1442 C CA . PHE A 1 189 ? -45.761 36.314 46.192 1.00 38.78 189 PHE A CA 1
ATOM 1443 C C . PHE A 1 189 ? -45.762 34.988 45.437 1.00 38.78 189 PHE A C 1
ATOM 1445 O O . PHE A 1 189 ? -45.320 33.956 45.928 1.00 38.78 189 PHE A O 1
ATOM 1452 N N . SER A 1 190 ? -46.279 35.036 44.210 1.00 49.25 190 SER A N 1
ATOM 1453 C CA . SER A 1 190 ? -45.594 34.330 43.132 1.00 49.25 190 SER A CA 1
ATOM 1454 C C . SER A 1 190 ? -44.160 34.867 43.063 1.00 49.25 190 SER A C 1
ATOM 1456 O O . SER A 1 190 ? -43.960 36.078 43.178 1.00 49.25 190 SER A O 1
ATOM 1458 N N . PRO A 1 191 ? -43.187 34.002 42.777 1.00 49.84 191 PRO A N 1
ATOM 1459 C CA . PRO A 1 191 ? -42.309 34.279 41.660 1.00 49.84 191 PRO A CA 1
ATOM 1460 C C . PRO A 1 191 ? -42.571 33.226 40.591 1.00 49.84 191 PRO A C 1
ATOM 1462 O O . PRO A 1 191 ? -42.464 32.021 40.811 1.00 49.84 191 PRO A O 1
ATOM 1465 N N . SER A 1 192 ? -42.987 33.741 39.443 1.00 57.31 192 SER A N 1
ATOM 1466 C CA . SER A 1 192 ? -43.017 33.077 38.153 1.00 57.31 192 SER A CA 1
ATOM 1467 C C . SER A 1 192 ? -41.766 32.2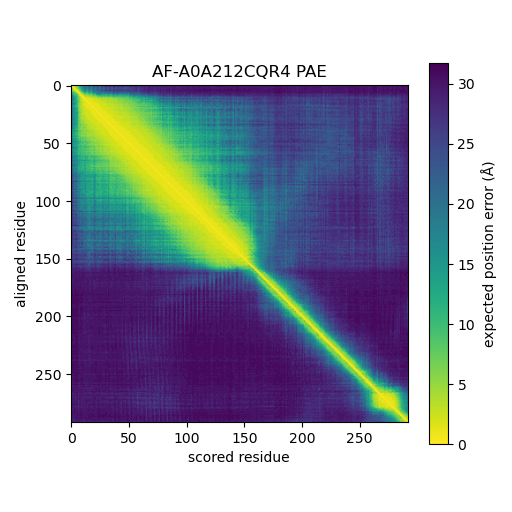32 37.914 1.00 57.31 192 SER A C 1
ATOM 1469 O O . SER A 1 192 ? -40.649 32.717 38.082 1.00 57.31 192 SER A O 1
ATOM 1471 N N . CYS A 1 193 ? -41.953 31.021 37.402 1.00 40.12 193 CYS A N 1
ATOM 1472 C CA . CYS A 1 193 ? -41.046 30.526 36.380 1.00 40.12 193 CYS A CA 1
ATOM 1473 C C . CYS A 1 193 ? -41.912 30.050 35.218 1.00 40.12 193 CYS A C 1
ATOM 1475 O O . CYS A 1 193 ? -42.758 29.167 35.365 1.00 40.12 193 CYS A O 1
ATOM 1477 N N . ASP A 1 194 ? -41.768 30.772 34.118 1.00 38.16 194 ASP A N 1
ATOM 1478 C CA . ASP A 1 194 ? -42.626 30.771 32.952 1.00 38.16 194 ASP A CA 1
ATOM 1479 C C . ASP A 1 194 ? -42.764 29.381 32.333 1.00 38.16 194 ASP A C 1
ATOM 1481 O O . ASP A 1 194 ? -41.822 28.822 31.774 1.00 38.16 194 ASP A O 1
ATOM 1485 N N . SER A 1 195 ? -43.988 28.853 32.336 1.00 50.28 195 SER A N 1
ATOM 1486 C CA . SER A 1 195 ? -44.406 27.940 31.278 1.00 50.28 195 SER A CA 1
ATOM 1487 C C . SER A 1 195 ? -44.830 28.800 30.087 1.00 50.28 195 SER A C 1
ATOM 1489 O O . SER A 1 195 ? -46.015 29.032 29.858 1.00 50.28 195 SER A O 1
ATOM 1491 N N . TYR A 1 196 ? -43.844 29.337 29.360 1.00 43.78 196 TYR A N 1
ATOM 1492 C CA . TYR A 1 196 ? -44.073 29.892 28.031 1.00 43.78 196 TYR A CA 1
ATOM 1493 C C . TYR A 1 196 ? -43.877 28.771 27.015 1.00 43.78 196 TYR A C 1
ATOM 1495 O O . TYR A 1 196 ? -42.767 28.333 26.717 1.00 43.78 196 TYR A O 1
ATOM 1503 N N . SER A 1 197 ? -45.000 28.298 26.483 1.00 57.88 197 SER A N 1
ATOM 1504 C CA . SER A 1 197 ? -45.015 27.743 25.139 1.00 57.88 197 SER A CA 1
ATOM 1505 C C . SER A 1 197 ? -44.556 28.830 24.172 1.00 57.88 197 SER A C 1
ATOM 1507 O O . SER A 1 197 ? -45.294 29.779 23.931 1.00 57.88 197 SER A O 1
ATOM 1509 N N . GLU A 1 198 ? -43.385 28.666 23.565 1.00 33.72 198 GLU A N 1
ATOM 1510 C CA . GLU A 1 198 ? -43.086 29.303 22.286 1.00 33.72 198 GLU A CA 1
ATOM 1511 C C . GLU A 1 198 ? -43.089 28.238 21.190 1.00 33.72 198 GLU A C 1
ATOM 1513 O O . GLU A 1 198 ? -42.134 27.495 20.970 1.00 33.72 198 GLU A O 1
ATOM 1518 N N . SER A 1 199 ? -44.216 28.170 20.483 1.00 49.50 199 SER A N 1
ATOM 1519 C CA . SER A 1 199 ? -44.236 27.706 19.104 1.00 49.50 199 SER A CA 1
ATOM 1520 C C . SER A 1 199 ? -44.289 28.941 18.208 1.00 49.50 199 SER A C 1
ATOM 1522 O O . SER A 1 199 ? -45.315 29.607 18.115 1.00 49.50 199 SER A O 1
ATOM 1524 N N . SER A 1 200 ? -43.174 29.250 17.550 1.00 44.91 200 SER A N 1
ATOM 1525 C CA . SER A 1 200 ? -43.083 30.179 16.418 1.00 44.91 200 SER A CA 1
ATOM 1526 C C . SER A 1 200 ? -41.805 29.830 15.653 1.00 44.91 200 SER A C 1
ATOM 1528 O O . SER A 1 200 ? -40.694 30.092 16.089 1.00 44.91 200 SER A O 1
ATOM 1530 N N . ARG A 1 201 ? -41.881 29.004 14.607 1.00 51.66 201 ARG A N 1
ATOM 1531 C CA . ARG A 1 201 ? -41.902 29.474 13.211 1.00 51.66 201 ARG A CA 1
ATOM 1532 C C . ARG A 1 201 ? -41.181 30.814 12.996 1.00 51.66 201 ARG A C 1
ATOM 1534 O O . ARG A 1 201 ? -41.829 31.808 12.683 1.00 51.66 201 ARG A O 1
ATOM 1541 N N . TYR A 1 202 ? -39.849 30.795 12.952 1.00 38.22 202 TYR A N 1
ATOM 1542 C CA . TYR A 1 202 ? -39.150 31.674 12.016 1.00 38.22 202 TYR A CA 1
ATOM 1543 C C . TYR A 1 202 ? -38.839 30.910 10.734 1.00 38.22 202 TYR A C 1
ATOM 1545 O O . TYR A 1 202 ? -38.098 29.929 10.695 1.00 38.22 202 TYR A O 1
ATOM 1553 N N . LYS A 1 203 ? -39.497 31.368 9.673 1.00 40.78 203 LYS A N 1
ATOM 1554 C CA . LYS A 1 203 ? -39.179 31.028 8.299 1.00 40.78 203 LYS A CA 1
ATOM 1555 C C . LYS A 1 203 ? -37.747 31.466 8.011 1.00 40.78 203 LYS A C 1
ATOM 1557 O O . LYS A 1 203 ? -37.455 32.646 8.093 1.00 40.78 203 LYS A O 1
ATOM 1562 N N . ASN A 1 204 ? -36.927 30.557 7.507 1.00 34.28 204 ASN A N 1
ATOM 1563 C CA . ASN A 1 204 ? -36.048 30.914 6.405 1.00 34.28 204 ASN A CA 1
ATOM 1564 C C . ASN A 1 204 ? -36.527 30.138 5.183 1.00 34.28 204 ASN A C 1
ATOM 1566 O O . ASN A 1 204 ? -36.199 28.976 4.959 1.00 34.28 204 ASN A O 1
ATOM 1570 N N . ARG A 1 205 ? -37.389 30.806 4.411 1.00 41.97 205 ARG A N 1
ATOM 1571 C CA . ARG A 1 205 ? -37.339 30.661 2.964 1.00 41.97 205 ARG A CA 1
ATOM 1572 C C . ARG A 1 205 ? -36.134 31.488 2.548 1.00 41.97 205 ARG A C 1
ATOM 1574 O O . ARG A 1 205 ? -36.245 32.702 2.546 1.00 41.97 205 ARG A O 1
ATOM 1581 N N . ASP A 1 206 ? -35.071 30.825 2.123 1.00 38.31 206 ASP A N 1
ATOM 1582 C CA . ASP A 1 206 ? -34.371 31.293 0.939 1.00 38.31 206 ASP A CA 1
ATOM 1583 C C . ASP A 1 206 ? -33.990 30.117 0.032 1.00 38.31 206 ASP A C 1
ATOM 1585 O O . ASP A 1 206 ? -33.156 29.269 0.325 1.00 38.31 206 ASP A O 1
ATOM 1589 N N . ARG A 1 207 ? -34.739 30.091 -1.073 1.00 41.47 207 ARG A N 1
ATOM 1590 C CA . ARG A 1 207 ? -34.373 29.705 -2.437 1.00 41.47 207 ARG A CA 1
ATOM 1591 C C . ARG A 1 207 ? -33.800 28.316 -2.713 1.00 41.47 207 ARG A C 1
ATOM 1593 O O . ARG A 1 207 ? -32.606 28.098 -2.870 1.00 41.47 207 ARG A O 1
ATOM 1600 N N . ARG A 1 208 ? -34.728 27.454 -3.129 1.00 48.19 208 ARG A N 1
ATOM 1601 C CA . ARG A 1 208 ? -34.511 26.604 -4.304 1.00 48.19 208 ARG A CA 1
ATOM 1602 C C . ARG A 1 208 ? -34.423 27.474 -5.573 1.00 48.19 208 ARG A C 1
ATOM 1604 O O . ARG A 1 208 ? -35.443 27.975 -6.033 1.00 48.19 208 ARG A O 1
ATOM 1611 N N . SER A 1 209 ? -33.226 27.574 -6.143 1.00 38.16 209 SER A N 1
ATOM 1612 C CA . SER A 1 209 ? -32.934 27.817 -7.570 1.00 38.16 209 SER A CA 1
ATOM 1613 C C . SER A 1 209 ? -31.603 27.100 -7.843 1.00 38.16 209 SER A C 1
ATOM 1615 O O . SER A 1 209 ? -30.565 27.546 -7.385 1.00 38.16 209 SER A O 1
ATOM 1617 N N . SER A 1 210 ? -31.582 25.827 -8.241 1.00 41.38 210 SER A N 1
ATOM 1618 C CA . SER A 1 210 ? -31.500 25.365 -9.641 1.00 41.38 210 SER A CA 1
ATOM 1619 C C . SER A 1 210 ? -31.123 26.421 -10.697 1.00 41.38 210 SER A C 1
ATOM 1621 O O . SER A 1 210 ? -31.878 27.368 -10.907 1.00 41.38 210 SER A O 1
ATOM 1623 N N . SER A 1 211 ? -30.028 26.112 -11.409 1.00 37.38 211 SER A N 1
ATOM 1624 C CA . SER A 1 211 ? -29.691 26.449 -12.809 1.00 37.38 211 SER A CA 1
ATOM 1625 C C . SER A 1 211 ? -28.796 27.667 -13.102 1.00 37.38 211 SER A C 1
ATOM 1627 O O . SER A 1 211 ? -29.191 28.813 -12.930 1.00 37.38 211 SER A O 1
ATOM 1629 N N . GLY A 1 212 ? -27.616 27.365 -13.666 1.00 31.22 212 GLY A N 1
ATOM 1630 C CA . GLY A 1 212 ? -26.641 28.286 -14.270 1.00 31.22 212 GLY A CA 1
ATOM 1631 C C . GLY A 1 212 ? -25.226 27.681 -14.240 1.00 31.22 212 GLY A C 1
ATOM 1632 O O . GLY A 1 212 ? -24.442 28.001 -13.365 1.00 31.22 212 GLY A O 1
ATOM 1633 N N . SER A 1 213 ? -24.944 26.595 -14.966 1.00 43.88 213 SER A N 1
ATOM 1634 C CA . SER A 1 213 ? -24.249 26.631 -16.268 1.00 43.88 213 SER A CA 1
ATOM 1635 C C . SER A 1 213 ? -22.969 27.488 -16.320 1.00 43.88 213 SER A C 1
ATOM 1637 O O . SER A 1 213 ? -23.039 28.660 -16.670 1.00 43.88 213 SER A O 1
ATOM 1639 N N . SER A 1 214 ? -21.805 26.850 -16.170 1.00 41.56 214 SER A N 1
ATOM 1640 C CA . SER A 1 214 ? -20.643 27.001 -17.072 1.00 41.56 214 SER A CA 1
ATOM 1641 C C . SER A 1 214 ? -19.699 25.814 -16.820 1.00 41.56 214 SER A C 1
ATOM 1643 O O . SER A 1 214 ? -19.231 25.630 -15.705 1.00 41.56 214 SER A O 1
ATOM 1645 N N . ARG A 1 215 ? -19.651 24.823 -17.715 1.00 43.47 215 ARG A N 1
ATOM 1646 C CA . ARG A 1 215 ? -18.709 24.721 -18.847 1.00 43.47 215 ARG A CA 1
ATOM 1647 C C . ARG A 1 215 ? -17.258 24.424 -18.419 1.00 43.47 215 ARG A C 1
ATOM 1649 O O . ARG A 1 215 ? -16.596 25.324 -17.931 1.00 43.47 215 ARG A O 1
ATOM 1656 N N . GLN A 1 216 ? -16.812 23.220 -18.828 1.00 41.06 216 GLN A N 1
ATOM 1657 C CA . GLN A 1 216 ? -15.425 22.788 -19.122 1.00 41.06 216 GLN A CA 1
ATOM 1658 C C . GLN A 1 216 ? -14.556 22.589 -17.856 1.00 41.06 216 GLN A C 1
ATOM 1660 O O . GLN A 1 216 ? -14.597 23.406 -16.957 1.00 41.06 216 GLN A O 1
ATOM 1665 N N . GLU A 1 217 ? -13.809 21.512 -17.622 1.00 35.12 217 GLU A N 1
ATOM 1666 C CA . GLU A 1 217 ? -13.070 20.612 -18.506 1.00 35.12 217 GLU A CA 1
ATOM 1667 C C . GLU A 1 217 ? -12.904 19.261 -17.783 1.00 35.12 217 GLU A C 1
ATOM 1669 O O . GLU A 1 217 ? -12.343 19.183 -16.691 1.00 35.12 217 GLU A O 1
ATOM 1674 N N . SER A 1 218 ? -13.393 18.181 -18.385 1.00 42.53 218 SER A N 1
ATOM 1675 C CA . SER A 1 218 ? -12.820 16.853 -18.172 1.00 42.53 218 SER A CA 1
ATOM 1676 C C . SER A 1 218 ? -11.788 16.656 -19.279 1.00 42.53 218 SER A C 1
ATOM 1678 O O . SER A 1 218 ? -12.156 16.869 -20.437 1.00 42.53 218 SER A O 1
ATOM 1680 N N . PRO A 1 219 ? -10.541 16.232 -19.015 1.00 43.94 219 PRO A N 1
ATOM 1681 C CA . PRO A 1 219 ? -9.726 15.695 -20.084 1.00 43.94 219 PRO A CA 1
ATOM 1682 C C . PRO A 1 219 ? -10.220 14.276 -20.365 1.00 43.94 219 PRO A C 1
ATOM 1684 O O . PRO A 1 219 ? -9.996 13.330 -19.610 1.00 43.94 219 PRO A O 1
ATOM 1687 N N . SER A 1 220 ? -10.979 14.185 -21.450 1.00 34.22 220 SER A N 1
ATOM 1688 C CA . SER A 1 220 ? -11.427 12.957 -22.080 1.00 34.22 220 SER A CA 1
ATOM 1689 C C . SER A 1 220 ? -10.255 12.067 -22.486 1.00 34.22 220 SER A C 1
ATOM 1691 O O . SER A 1 220 ? -9.225 12.521 -22.983 1.00 34.22 220 SER A O 1
ATOM 1693 N N . VAL A 1 221 ? -10.500 10.767 -22.365 1.00 43.47 221 VAL A N 1
ATOM 1694 C CA . VAL A 1 221 ? -9.891 9.702 -23.166 1.00 43.47 221 VAL A CA 1
ATOM 1695 C C . VAL A 1 221 ? -9.985 10.060 -24.661 1.00 43.47 221 VAL A C 1
ATOM 1697 O O . VAL A 1 221 ? -11.072 10.452 -25.099 1.00 43.47 221 VAL A O 1
ATOM 1700 N N . PRO A 1 222 ? -8.943 9.871 -25.489 1.00 42.62 222 PRO A N 1
ATOM 1701 C CA . PRO A 1 222 ? -9.135 9.763 -26.924 1.00 42.62 222 PRO A CA 1
ATOM 1702 C C . PRO A 1 222 ? -9.453 8.309 -27.290 1.00 42.62 222 PRO A C 1
ATOM 1704 O O . PRO A 1 222 ? -8.662 7.392 -27.069 1.00 42.62 222 PRO A O 1
ATOM 1707 N N . SER A 1 223 ? -10.647 8.122 -27.848 1.00 37.91 223 SER A N 1
ATOM 1708 C CA . SER A 1 223 ? -11.103 6.892 -28.489 1.00 37.91 223 SER A CA 1
ATOM 1709 C C . SER A 1 223 ? -10.765 6.896 -29.984 1.00 37.91 223 SER A C 1
ATOM 1711 O O . SER A 1 223 ? -10.893 7.917 -30.658 1.00 37.91 223 SER A O 1
ATOM 1713 N N . SER A 1 224 ? -10.466 5.692 -30.478 1.00 39.12 224 SER A N 1
ATOM 1714 C CA . SER A 1 224 ? -10.522 5.195 -31.860 1.00 39.12 224 SER A CA 1
ATOM 1715 C C . SER A 1 224 ? -9.426 5.617 -32.851 1.00 39.12 224 SER A C 1
ATOM 1717 O O . SER A 1 224 ? -9.414 6.731 -33.363 1.00 39.12 224 SER A O 1
ATOM 1719 N N . LYS A 1 225 ? -8.605 4.637 -33.264 1.00 37.47 225 LYS A N 1
ATOM 1720 C CA . LYS A 1 225 ? -8.662 4.163 -34.656 1.00 37.47 225 LYS A CA 1
ATOM 1721 C C . LYS A 1 225 ? -8.120 2.738 -34.811 1.00 37.47 225 LYS A C 1
ATOM 1723 O O . LYS A 1 225 ? -6.963 2.445 -34.540 1.00 37.47 225 LYS A O 1
ATOM 1728 N N . GLU A 1 226 ? -9.035 1.894 -35.254 1.00 38.09 226 GLU A N 1
ATOM 1729 C CA . GLU A 1 226 ? -8.902 0.565 -35.833 1.00 38.09 226 GLU A CA 1
ATOM 1730 C C . GLU A 1 226 ? -7.805 0.475 -36.909 1.00 38.09 226 GLU A C 1
ATOM 1732 O O . GLU A 1 226 ? -7.763 1.284 -37.838 1.00 38.09 226 GLU A O 1
ATOM 1737 N N . ASN A 1 227 ? -6.956 -0.551 -36.815 1.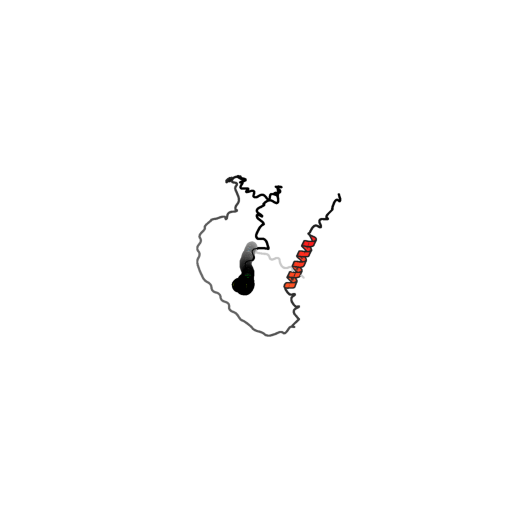00 35.16 227 ASN A N 1
ATOM 1738 C CA . ASN A 1 227 ? -6.526 -1.311 -37.983 1.00 35.16 227 ASN A CA 1
ATOM 1739 C C . ASN A 1 227 ? -6.270 -2.779 -37.606 1.00 35.16 227 ASN A C 1
ATOM 1741 O O . ASN A 1 227 ? -5.518 -3.117 -36.697 1.00 35.16 227 ASN A O 1
ATOM 1745 N N . GLU A 1 228 ? -6.955 -3.667 -38.317 1.00 43.56 228 GLU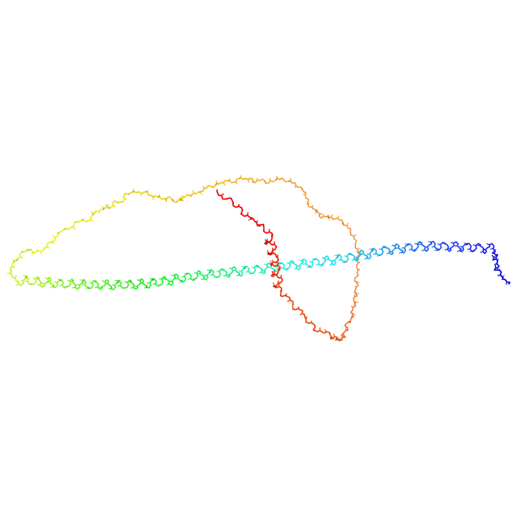 A N 1
ATOM 1746 C CA . GLU A 1 228 ? -6.720 -5.103 -38.297 1.00 43.56 228 GLU A CA 1
ATOM 1747 C C . GLU A 1 228 ? -5.379 -5.431 -38.955 1.00 43.56 228 GLU A C 1
ATOM 1749 O O . GLU A 1 228 ? -5.160 -4.982 -40.080 1.00 43.56 228 GLU A O 1
ATOM 1754 N N . LYS A 1 229 ? -4.552 -6.290 -38.333 1.00 46.16 229 LYS A N 1
ATOM 1755 C CA . LYS A 1 229 ? -3.706 -7.282 -39.033 1.00 46.16 229 LYS A CA 1
ATOM 1756 C C . LYS A 1 229 ? -3.512 -8.537 -38.169 1.00 46.16 229 LYS A C 1
ATOM 1758 O O . LYS A 1 229 ? -2.839 -8.506 -37.144 1.00 46.16 229 LYS A O 1
ATOM 1763 N N . LYS A 1 230 ? -4.100 -9.648 -38.627 1.00 43.88 230 LYS A N 1
ATOM 1764 C CA . LYS A 1 230 ? -3.786 -11.041 -38.258 1.00 43.88 230 LYS A CA 1
ATOM 1765 C C . LYS A 1 230 ? -2.330 -11.385 -38.586 1.00 43.88 230 LYS A C 1
ATOM 1767 O O . LYS A 1 230 ? -1.955 -11.148 -39.725 1.00 43.88 230 LYS A O 1
ATOM 1772 N N . LEU A 1 231 ? -1.633 -12.088 -37.686 1.00 38.47 231 LEU A N 1
ATOM 1773 C CA . LEU A 1 231 ? -0.706 -13.217 -37.937 1.00 38.47 231 LEU A CA 1
ATOM 1774 C C . LEU A 1 231 ? -0.661 -14.033 -36.619 1.00 38.47 231 LEU A C 1
ATOM 1776 O O . LEU A 1 231 ? -0.425 -13.457 -35.565 1.00 38.47 231 LEU A O 1
ATOM 1780 N N . HIS A 1 232 ? -1.219 -15.252 -36.552 1.00 30.70 232 HIS A N 1
ATOM 1781 C CA . HIS A 1 232 ? -0.518 -16.541 -36.746 1.00 30.70 232 HIS A CA 1
ATOM 1782 C C . HIS A 1 232 ? 0.747 -16.612 -35.870 1.00 30.70 232 HIS A C 1
ATOM 1784 O O . HIS A 1 232 ? 1.675 -15.853 -36.098 1.00 30.70 232 HIS A O 1
ATOM 1790 N N . GLY A 1 233 ? 0.772 -17.349 -34.760 1.00 34.78 233 GLY A N 1
ATOM 1791 C CA . GLY A 1 233 ? 0.841 -18.810 -34.730 1.00 34.78 233 GLY A CA 1
ATOM 1792 C C . GLY A 1 233 ? 2.260 -19.208 -34.288 1.00 34.78 233 GLY A C 1
ATOM 1793 O O . GLY A 1 233 ? 3.206 -18.534 -34.665 1.00 34.78 233 GLY A O 1
ATOM 1794 N N . GLU A 1 234 ? 2.374 -20.290 -33.512 1.00 35.97 234 GLU A N 1
ATOM 1795 C CA . GLU A 1 234 ? 3.620 -21.001 -33.139 1.00 35.97 234 GLU A CA 1
ATOM 1796 C C . GLU A 1 234 ? 4.301 -20.639 -31.800 1.00 35.97 234 GLU A C 1
ATOM 1798 O O . GLU A 1 234 ? 5.189 -19.805 -31.664 1.00 35.97 234 GLU A O 1
ATOM 1803 N N . LYS A 1 235 ? 3.825 -21.358 -30.775 1.00 44.62 235 LYS A N 1
ATOM 1804 C CA . LYS A 1 235 ? 4.589 -22.226 -29.864 1.00 44.62 235 LYS A CA 1
ATOM 1805 C C . LYS A 1 235 ? 6.113 -22.274 -30.099 1.00 44.62 235 LYS A C 1
ATOM 1807 O O . LYS A 1 235 ? 6.553 -22.783 -31.121 1.00 44.62 235 LYS A O 1
ATOM 1812 N N . MET A 1 236 ? 6.897 -21.942 -29.073 1.00 43.78 236 MET A N 1
ATOM 1813 C CA . MET A 1 236 ? 8.198 -22.581 -28.866 1.00 43.78 236 MET A CA 1
ATOM 1814 C C . MET A 1 236 ? 8.496 -22.690 -27.367 1.00 43.78 236 MET A C 1
ATOM 1816 O O . MET A 1 236 ? 8.587 -21.697 -26.649 1.00 43.78 236 MET A O 1
ATOM 1820 N N . GLU A 1 237 ? 8.569 -23.935 -26.911 1.00 39.62 237 GLU A N 1
ATOM 1821 C CA . GLU A 1 237 ? 9.069 -24.364 -25.611 1.00 39.62 237 GLU A CA 1
ATOM 1822 C C . GLU A 1 237 ? 10.609 -24.338 -25.634 1.00 39.62 237 GLU A C 1
ATOM 1824 O O . GLU A 1 237 ? 11.219 -24.809 -26.591 1.00 39.62 237 GLU A O 1
ATOM 1829 N N . SER A 1 238 ? 11.234 -23.835 -24.570 1.00 39.97 238 SER A N 1
ATOM 1830 C CA . SER A 1 238 ? 12.627 -24.131 -24.183 1.00 39.97 238 SER A CA 1
ATOM 1831 C C . SER A 1 238 ? 12.762 -23.730 -22.705 1.00 39.97 238 SER A C 1
ATOM 1833 O O . SER A 1 238 ? 12.655 -22.547 -22.397 1.00 39.97 238 SER A O 1
ATOM 1835 N N . SER A 1 239 ? 12.731 -24.618 -21.707 1.00 47.09 239 SER A N 1
ATOM 1836 C CA . SER A 1 239 ? 13.638 -25.730 -21.375 1.00 47.09 239 SER A CA 1
ATOM 1837 C C . SER A 1 239 ? 15.093 -25.292 -21.196 1.00 47.09 239 SER A C 1
ATOM 1839 O O . SER A 1 239 ? 15.853 -25.300 -22.158 1.00 47.09 239 SER A O 1
ATOM 1841 N N . ILE A 1 240 ? 15.486 -24.988 -19.953 1.00 49.06 240 ILE A N 1
ATOM 1842 C CA . ILE A 1 240 ? 16.762 -25.468 -19.410 1.00 49.06 240 ILE A CA 1
ATOM 1843 C C . ILE A 1 240 ? 16.643 -25.627 -17.886 1.00 49.06 240 ILE A C 1
ATOM 1845 O O . ILE A 1 240 ? 16.344 -24.693 -17.143 1.00 49.06 240 ILE A O 1
ATOM 1849 N N . GLU A 1 241 ? 16.821 -26.869 -17.470 1.00 43.16 241 GLU A N 1
ATOM 1850 C CA . GLU A 1 241 ? 17.097 -27.340 -16.123 1.00 43.16 241 GLU A CA 1
ATOM 1851 C C . GLU A 1 241 ? 18.617 -27.461 -16.023 1.00 43.16 241 GLU A C 1
ATOM 1853 O O . GLU A 1 241 ? 19.191 -28.161 -16.853 1.00 43.16 241 GLU A O 1
ATOM 1858 N N . GLU A 1 242 ? 19.273 -26.832 -15.043 1.00 45.81 242 GLU A N 1
ATOM 1859 C CA . GLU A 1 242 ? 20.601 -27.298 -14.630 1.00 45.81 242 GLU A CA 1
ATOM 1860 C C . GLU A 1 242 ? 20.973 -26.899 -13.189 1.00 45.81 242 GLU A C 1
ATOM 1862 O O . GLU A 1 242 ? 21.222 -25.742 -12.868 1.00 45.81 242 GLU A O 1
ATOM 1867 N N . GLN A 1 243 ? 21.004 -27.951 -12.368 1.00 41.22 243 GLN A N 1
ATOM 1868 C CA . GLN A 1 243 ? 21.940 -28.292 -11.291 1.00 41.22 243 GLN A CA 1
ATOM 1869 C C . GLN A 1 243 ? 22.140 -27.382 -10.073 1.00 41.22 243 GLN A C 1
ATOM 1871 O O . GLN A 1 243 ? 22.787 -26.339 -10.070 1.00 41.22 243 GLN A O 1
ATOM 1876 N N . VAL A 1 244 ? 21.722 -27.985 -8.963 1.00 43.66 244 VAL A N 1
ATOM 1877 C CA . VAL A 1 244 ? 22.297 -27.887 -7.626 1.00 43.66 244 VAL A CA 1
ATOM 1878 C C . VAL A 1 244 ? 23.726 -28.455 -7.623 1.00 43.66 244 VAL A C 1
ATOM 1880 O O . VAL A 1 244 ? 23.919 -29.624 -7.954 1.00 43.66 244 VAL A O 1
ATOM 1883 N N . GLN A 1 245 ? 24.694 -27.693 -7.108 1.00 41.66 245 GLN A N 1
ATOM 1884 C CA . GLN A 1 245 ? 25.823 -28.272 -6.375 1.00 41.66 245 GLN A CA 1
ATOM 1885 C C . GLN A 1 245 ? 25.943 -27.641 -4.988 1.00 41.66 245 GLN A C 1
ATOM 1887 O O . GLN A 1 245 ? 26.215 -26.456 -4.810 1.00 41.66 245 GLN A O 1
ATOM 1892 N N . THR A 1 246 ? 25.748 -28.515 -4.013 1.00 43.00 246 THR A N 1
ATOM 1893 C CA . THR A 1 246 ? 26.133 -28.434 -2.612 1.00 43.00 246 THR A CA 1
ATOM 1894 C C . THR A 1 246 ? 27.659 -28.375 -2.481 1.00 43.00 246 THR A C 1
ATOM 1896 O O . THR A 1 246 ? 28.342 -29.229 -3.043 1.00 43.00 246 THR A O 1
ATOM 1899 N N . ALA A 1 247 ? 28.196 -27.454 -1.679 1.00 42.25 247 ALA A N 1
ATOM 1900 C CA . ALA A 1 247 ? 29.501 -27.623 -1.037 1.00 42.25 247 ALA A CA 1
ATOM 1901 C C . ALA A 1 247 ? 29.564 -26.825 0.273 1.00 42.25 247 ALA A C 1
ATOM 1903 O O . ALA A 1 247 ? 28.934 -25.781 0.417 1.00 42.25 247 ALA A O 1
ATOM 1904 N N . ALA A 1 248 ? 30.268 -27.420 1.227 1.00 40.31 248 ALA A N 1
ATOM 1905 C CA . ALA A 1 248 ? 30.250 -27.171 2.655 1.00 40.31 248 ALA A CA 1
ATOM 1906 C C . ALA A 1 248 ? 30.866 -25.831 3.097 1.00 40.31 248 ALA A C 1
ATOM 1908 O O . ALA A 1 248 ? 31.833 -25.360 2.511 1.00 40.31 248 ALA A O 1
ATOM 1909 N N . ASP A 1 249 ? 30.271 -25.304 4.170 1.00 44.09 249 ASP A N 1
ATOM 1910 C CA . ASP A 1 249 ? 30.920 -24.898 5.424 1.00 44.09 249 ASP A CA 1
ATOM 1911 C C . ASP A 1 249 ? 32.189 -24.038 5.320 1.00 44.09 249 ASP A C 1
ATOM 1913 O O . ASP A 1 249 ? 33.280 -24.537 5.058 1.00 44.09 249 ASP A O 1
ATOM 1917 N N . ASP A 1 250 ? 32.045 -22.752 5.647 1.00 42.31 250 ASP A N 1
ATOM 1918 C CA . ASP A 1 250 ? 33.145 -22.007 6.244 1.00 42.31 250 ASP A CA 1
ATOM 1919 C C . ASP A 1 250 ? 32.613 -21.133 7.387 1.00 42.31 250 ASP A C 1
ATOM 1921 O O . ASP A 1 250 ? 31.860 -20.168 7.221 1.00 42.31 250 ASP A O 1
ATOM 1925 N N . SER A 1 251 ? 32.988 -21.562 8.586 1.00 64.69 251 SER A N 1
ATOM 1926 C CA . SER A 1 251 ? 32.727 -20.945 9.875 1.00 64.69 251 SER A CA 1
ATOM 1927 C C . SER A 1 251 ? 33.311 -19.530 9.936 1.00 64.69 251 SER A C 1
ATOM 1929 O O . SER A 1 251 ? 34.519 -19.357 10.108 1.00 64.69 251 SER A O 1
ATOM 1931 N N . PHE A 1 252 ? 32.445 -18.514 9.968 1.00 46.19 252 PHE A N 1
ATOM 1932 C CA . PHE A 1 252 ? 32.811 -17.181 10.441 1.00 46.19 252 PHE A CA 1
ATOM 1933 C C . PHE A 1 252 ? 31.815 -16.672 11.482 1.00 46.19 252 PHE A C 1
ATOM 1935 O O . PHE A 1 252 ? 30.688 -16.305 11.176 1.00 46.19 252 PHE A O 1
ATOM 1942 N N . ARG A 1 253 ? 32.304 -16.663 12.728 1.00 45.38 253 ARG A N 1
ATOM 1943 C CA . ARG A 1 253 ? 31.956 -15.765 13.837 1.00 45.38 253 ARG A CA 1
ATOM 1944 C C . ARG A 1 253 ? 30.476 -15.414 14.003 1.00 45.38 253 ARG A C 1
ATOM 1946 O O . ARG A 1 253 ? 29.949 -14.498 13.380 1.00 45.38 253 ARG A O 1
ATOM 1953 N N . SER A 1 254 ? 29.874 -16.015 15.026 1.00 45.75 254 SER A N 1
ATOM 1954 C CA . SER A 1 254 ? 28.820 -15.367 15.804 1.00 45.75 254 SER A CA 1
ATOM 1955 C C . SER A 1 254 ? 29.368 -14.081 16.439 1.00 45.75 254 SER A C 1
ATOM 1957 O O . SER A 1 254 ? 29.820 -14.094 17.581 1.00 45.75 254 SER A O 1
ATOM 1959 N N . ASP A 1 255 ? 29.363 -12.978 15.692 1.00 44.00 255 ASP A N 1
ATOM 1960 C CA . ASP A 1 255 ? 29.416 -11.645 16.280 1.00 44.00 255 ASP A CA 1
ATOM 1961 C C . ASP A 1 255 ? 27.986 -11.216 16.606 1.00 44.00 255 ASP A C 1
ATOM 1963 O O . ASP A 1 255 ? 27.094 -11.173 15.758 1.00 44.00 255 ASP A O 1
ATOM 1967 N N . SER A 1 256 ? 27.782 -10.986 17.897 1.00 50.38 256 SER A N 1
ATOM 1968 C CA . SER A 1 256 ? 26.547 -10.577 18.544 1.00 50.38 256 SER A CA 1
ATOM 1969 C C . SER A 1 256 ? 25.786 -9.526 17.740 1.00 50.38 256 SER A C 1
ATOM 1971 O O . SER A 1 256 ? 26.252 -8.402 17.550 1.00 50.38 256 SER A O 1
ATOM 1973 N N . VAL A 1 257 ? 24.569 -9.877 17.329 1.00 47.19 257 VAL A N 1
ATOM 1974 C CA . VAL A 1 257 ? 23.583 -8.920 16.822 1.00 47.19 257 VAL A CA 1
ATOM 1975 C C . VAL A 1 257 ? 23.351 -7.879 17.926 1.00 47.19 257 VAL A C 1
ATOM 1977 O O . VAL A 1 257 ? 22.985 -8.271 19.038 1.00 47.19 257 VAL A O 1
ATOM 1980 N N . PRO A 1 258 ? 23.551 -6.569 17.688 1.00 48.97 258 PRO A N 1
ATOM 1981 C CA . PRO A 1 258 ? 23.102 -5.563 18.636 1.00 48.97 258 PRO A CA 1
ATOM 1982 C C . PRO A 1 258 ? 21.587 -5.709 18.743 1.00 48.97 258 PRO A C 1
ATOM 1984 O O . PRO A 1 258 ? 20.894 -5.622 17.727 1.00 48.97 258 PRO A O 1
ATOM 1987 N N . SER A 1 259 ? 21.083 -5.978 19.948 1.00 51.44 259 SER A N 1
ATOM 1988 C CA . SER A 1 259 ? 19.651 -6.071 20.220 1.00 51.44 259 SER A CA 1
ATOM 1989 C C . SER A 1 259 ? 18.923 -4.911 19.544 1.00 51.44 259 SER A C 1
ATOM 1991 O O . SER A 1 259 ? 19.202 -3.743 19.825 1.00 51.44 259 SER A O 1
ATOM 1993 N N . LEU A 1 260 ? 18.019 -5.254 18.622 1.00 53.25 260 LEU A N 1
ATOM 1994 C CA . LEU A 1 260 ? 17.124 -4.310 17.967 1.00 53.25 260 LEU A CA 1
ATOM 1995 C C . LEU A 1 260 ? 16.421 -3.492 19.064 1.00 53.25 260 LEU A C 1
ATOM 1997 O O . LEU A 1 260 ? 15.861 -4.101 19.981 1.00 53.25 260 LEU A O 1
ATOM 2001 N N . PRO A 1 261 ? 16.435 -2.149 19.024 1.00 57.59 261 PRO A N 1
ATOM 2002 C CA . PRO A 1 261 ? 15.613 -1.381 19.943 1.00 57.59 261 PRO A CA 1
ATOM 2003 C C . PRO A 1 261 ? 14.149 -1.740 19.671 1.00 57.59 261 PRO A C 1
ATOM 2005 O O . PRO A 1 261 ? 13.705 -1.686 18.524 1.00 57.59 261 PRO A O 1
ATOM 2008 N N . ASP A 1 262 ? 13.435 -2.144 20.724 1.00 52.19 262 ASP A N 1
ATOM 2009 C CA . ASP A 1 262 ? 12.011 -2.486 20.698 1.00 52.19 262 ASP A CA 1
ATOM 2010 C C . ASP A 1 262 ? 11.241 -1.418 19.901 1.00 52.19 262 ASP 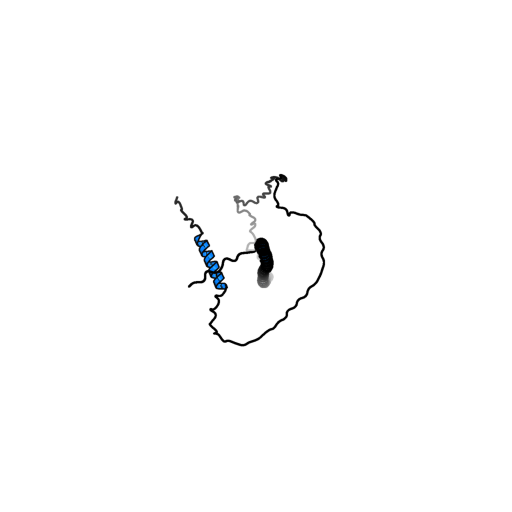A C 1
ATOM 2012 O O . ASP A 1 262 ? 11.408 -0.219 20.139 1.00 52.19 262 ASP A O 1
ATOM 2016 N N . GLU A 1 263 ? 10.405 -1.814 18.934 1.00 58.69 263 GLU A N 1
ATOM 2017 C CA . GLU A 1 263 ? 9.678 -0.872 18.062 1.00 58.69 263 GLU A CA 1
ATOM 2018 C C . GLU A 1 263 ? 8.852 0.150 18.868 1.00 58.69 263 GLU A C 1
ATOM 2020 O O . GLU A 1 263 ? 8.597 1.277 18.427 1.00 58.69 263 GLU A O 1
ATOM 2025 N N . LYS A 1 264 ? 8.498 -0.201 20.108 1.00 59.19 264 LYS A N 1
ATOM 2026 C CA . LYS A 1 264 ? 7.827 0.676 21.071 1.00 59.19 264 LYS A CA 1
ATOM 2027 C C . LYS A 1 264 ? 8.656 1.919 21.410 1.00 59.19 264 LYS A C 1
ATOM 2029 O O . LYS A 1 264 ? 8.089 3.012 21.458 1.00 59.19 264 LYS A O 1
ATOM 2034 N N . ASP A 1 265 ? 9.977 1.806 21.525 1.00 58.03 265 ASP A N 1
ATOM 2035 C CA . ASP A 1 265 ? 10.868 2.943 21.792 1.00 58.03 265 ASP A CA 1
ATOM 2036 C C . ASP A 1 265 ? 10.978 3.890 20.594 1.00 58.03 265 ASP A C 1
ATOM 2038 O O . ASP A 1 265 ? 11.074 5.111 20.761 1.00 58.03 265 ASP A O 1
ATOM 2042 N N . LEU A 1 266 ? 10.911 3.357 19.370 1.00 59.41 266 LEU A N 1
ATOM 2043 C CA . LEU A 1 266 ? 10.889 4.170 18.153 1.00 59.41 266 LEU A CA 1
ATOM 2044 C C . LEU A 1 266 ? 9.575 4.952 18.040 1.00 59.41 266 LEU A C 1
ATOM 2046 O O . LEU A 1 266 ? 9.583 6.136 17.685 1.00 59.41 266 LEU A O 1
ATOM 2050 N N . THR A 1 267 ? 8.447 4.338 18.416 1.00 72.44 267 THR A N 1
ATOM 2051 C CA . THR A 1 267 ? 7.153 5.036 18.450 1.00 72.44 267 THR A CA 1
ATOM 2052 C C . THR A 1 267 ? 7.079 6.092 19.555 1.00 72.44 267 THR A C 1
ATOM 2054 O O . THR A 1 267 ? 6.551 7.178 19.307 1.00 72.44 267 THR A O 1
ATOM 2057 N N . TRP A 1 268 ? 7.651 5.839 20.739 1.00 75.06 268 TRP A N 1
ATOM 2058 C CA . TRP A 1 268 ? 7.720 6.819 21.828 1.00 75.06 268 TRP A CA 1
ATOM 2059 C C . TRP A 1 268 ? 8.592 8.020 21.454 1.00 75.06 268 TRP A C 1
ATOM 2061 O O . TRP A 1 268 ? 8.122 9.157 21.510 1.00 75.06 268 TRP A O 1
ATOM 2071 N N . LYS A 1 269 ? 9.817 7.782 20.962 1.00 79.50 269 LYS A N 1
ATOM 2072 C CA . LYS A 1 269 ? 10.731 8.854 20.526 1.00 79.50 269 LYS A CA 1
ATOM 2073 C C . LYS A 1 269 ? 10.129 9.696 19.402 1.00 79.50 269 LYS A C 1
ATOM 2075 O O . LYS A 1 269 ? 10.279 10.919 19.393 1.00 79.50 269 LYS A O 1
ATOM 2080 N N . ARG A 1 270 ? 9.396 9.073 18.471 1.00 78.69 270 ARG A N 1
ATOM 2081 C CA . ARG A 1 270 ? 8.707 9.793 17.391 1.00 78.69 270 ARG A CA 1
ATOM 2082 C C . ARG A 1 270 ? 7.534 10.629 17.903 1.00 78.69 270 ARG A C 1
ATOM 2084 O O . ARG A 1 270 ? 7.395 11.780 17.493 1.00 78.69 270 ARG A O 1
ATOM 2091 N N . LYS A 1 271 ? 6.727 10.095 18.825 1.00 83.38 271 LYS A N 1
ATOM 2092 C CA . LYS A 1 271 ? 5.642 10.842 19.486 1.00 83.38 271 LYS A CA 1
ATOM 2093 C C . LYS A 1 271 ? 6.184 12.015 20.311 1.00 83.38 271 LYS A C 1
ATOM 2095 O O . LYS A 1 271 ? 5.639 13.114 20.231 1.00 83.38 271 LYS A O 1
ATOM 2100 N N . GLU A 1 272 ? 7.292 11.824 21.023 1.00 88.25 272 GLU A N 1
ATOM 2101 C CA . GLU A 1 272 ? 7.960 12.867 21.807 1.00 88.25 272 GLU A CA 1
ATOM 2102 C C . GLU A 1 272 ? 8.509 13.995 20.916 1.00 88.25 272 GLU A C 1
ATOM 2104 O O . GLU A 1 272 ? 8.320 15.176 21.217 1.00 88.25 272 GLU A O 1
ATOM 2109 N N . ALA A 1 273 ? 9.123 13.659 19.775 1.00 88.12 273 ALA A N 1
ATOM 2110 C CA . ALA A 1 273 ? 9.610 14.645 18.810 1.00 88.12 273 ALA A CA 1
ATOM 2111 C C . ALA A 1 273 ? 8.470 15.490 18.209 1.00 88.12 273 ALA A C 1
ATOM 2113 O O . ALA A 1 273 ? 8.603 16.711 18.061 1.00 88.12 273 ALA A O 1
ATOM 2114 N N . ILE A 1 274 ? 7.326 14.863 17.914 1.00 87.19 274 ILE A N 1
ATOM 2115 C CA . ILE A 1 274 ? 6.126 15.554 17.421 1.00 87.19 274 ILE A CA 1
ATOM 2116 C C . ILE A 1 274 ? 5.567 16.483 18.506 1.00 87.19 274 ILE A C 1
ATOM 2118 O O . ILE A 1 274 ? 5.291 17.650 18.231 1.00 87.19 274 ILE A O 1
ATOM 2122 N N . MET A 1 275 ? 5.474 16.011 19.752 1.00 86.88 275 MET A N 1
ATOM 2123 C CA . MET A 1 275 ? 4.962 16.799 20.874 1.00 86.88 275 MET A CA 1
ATOM 2124 C C . MET A 1 275 ? 5.859 18.003 21.193 1.00 86.88 275 MET A C 1
ATOM 2126 O O . MET A 1 275 ? 5.357 19.113 21.357 1.00 86.88 275 MET A O 1
ATOM 2130 N N . LYS A 1 276 ? 7.189 17.832 21.181 1.00 84.81 276 LYS A N 1
ATOM 2131 C CA . LYS A 1 276 ? 8.150 18.942 21.324 1.00 84.81 276 LYS A CA 1
ATOM 2132 C C . LYS A 1 276 ? 8.015 19.960 20.193 1.00 84.81 276 LYS A C 1
ATOM 2134 O O . LYS A 1 276 ? 8.078 21.161 20.443 1.00 84.81 276 LYS A O 1
ATOM 2139 N N . THR A 1 277 ? 7.787 19.501 18.963 1.00 85.62 277 THR A N 1
ATOM 2140 C CA . THR A 1 277 ? 7.579 20.384 17.805 1.00 85.62 277 THR A CA 1
ATOM 2141 C C . THR A 1 277 ? 6.275 21.176 17.922 1.00 85.62 277 THR A C 1
ATOM 2143 O O . THR A 1 277 ? 6.255 22.367 17.617 1.00 85.62 277 THR A O 1
ATOM 2146 N N . LEU A 1 278 ? 5.202 20.549 18.412 1.00 77.94 278 LEU A N 1
ATOM 2147 C CA . LEU A 1 278 ? 3.912 21.201 18.652 1.00 77.94 278 LEU A CA 1
ATOM 2148 C C . LEU A 1 278 ? 3.980 22.215 19.801 1.00 77.94 278 LEU A C 1
ATOM 2150 O O . LEU A 1 278 ? 3.528 23.344 19.637 1.00 77.94 278 LEU A O 1
ATOM 2154 N N . MET A 1 279 ? 4.623 21.862 20.917 1.00 80.94 279 MET A N 1
ATOM 2155 C CA . MET A 1 279 ? 4.859 22.766 22.053 1.00 80.94 279 MET A CA 1
ATOM 2156 C C . MET A 1 279 ? 5.679 23.998 21.648 1.00 80.94 279 MET A C 1
ATOM 2158 O O . MET A 1 279 ? 5.409 25.102 22.109 1.00 80.94 279 MET A O 1
ATOM 2162 N N . LYS A 1 280 ? 6.654 23.832 20.745 1.00 78.38 280 LYS A N 1
ATOM 2163 C CA . LYS A 1 280 ? 7.497 24.928 20.240 1.00 78.38 280 LYS A CA 1
ATOM 2164 C C . LYS A 1 280 ? 6.790 25.805 19.196 1.00 78.38 280 LYS A C 1
ATOM 2166 O O . LYS A 1 280 ? 7.216 26.933 18.970 1.00 78.38 280 LYS A O 1
ATOM 2171 N N . LYS A 1 281 ? 5.730 25.293 18.558 1.00 71.25 281 LYS A N 1
ATOM 2172 C CA . LYS A 1 281 ? 4.886 26.021 17.594 1.00 71.25 281 LYS A CA 1
ATOM 2173 C C . LYS A 1 281 ? 3.645 26.656 18.223 1.00 71.25 281 LYS A C 1
ATOM 2175 O O . LYS A 1 281 ? 2.967 27.415 17.534 1.00 71.25 281 LYS A O 1
ATOM 2180 N N . LEU A 1 282 ? 3.343 26.389 19.495 1.00 65.56 282 LEU A N 1
ATOM 2181 C CA . LEU A 1 282 ? 2.290 27.113 20.198 1.00 65.56 282 LEU A CA 1
ATOM 2182 C C . LEU A 1 282 ? 2.772 28.548 20.473 1.00 65.56 282 LEU A C 1
ATOM 2184 O O . LEU A 1 282 ? 3.757 28.728 21.194 1.00 65.56 282 LEU A O 1
ATOM 2188 N N . PRO A 1 283 ? 2.114 29.588 19.933 1.00 60.09 283 PRO A N 1
ATOM 2189 C CA . PRO A 1 283 ? 2.455 30.953 20.291 1.00 60.09 283 PRO A CA 1
ATOM 2190 C C . PRO A 1 283 ? 2.118 31.155 21.771 1.00 60.09 283 PRO A C 1
ATOM 2192 O O . PRO A 1 283 ? 0.956 31.040 22.167 1.00 60.09 283 PRO A O 1
ATOM 2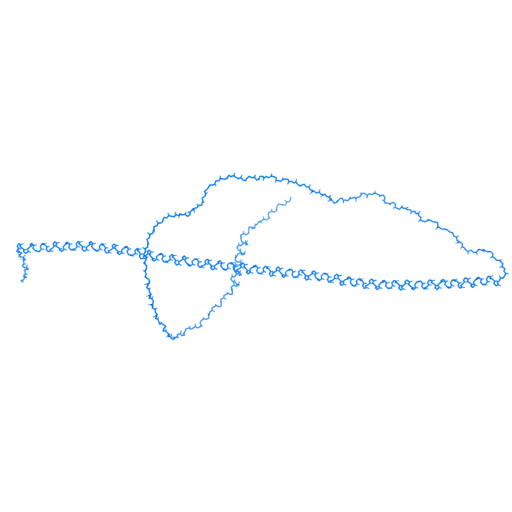195 N N . GLN A 1 284 ? 3.126 31.472 22.591 1.00 59.41 284 GLN A N 1
ATOM 2196 C CA . GLN A 1 284 ? 2.899 32.033 23.920 1.00 59.41 284 GLN A CA 1
ATOM 2197 C C . GLN A 1 284 ? 2.168 33.368 23.740 1.00 59.41 284 GLN A C 1
ATOM 2199 O O . GLN A 1 284 ? 2.787 34.419 23.575 1.00 59.41 284 GLN A O 1
ATOM 2204 N N . LYS A 1 285 ? 0.832 33.333 23.732 1.00 54.81 285 LYS A N 1
ATOM 2205 C CA . LYS A 1 285 ? 0.013 34.530 23.901 1.00 54.81 285 LYS A CA 1
ATOM 2206 C C . LYS A 1 285 ? 0.305 35.052 25.303 1.00 54.81 285 LYS A C 1
ATOM 2208 O O . LYS A 1 285 ? -0.264 34.573 26.279 1.00 54.81 285 LYS A O 1
ATOM 2213 N N . ARG A 1 286 ? 1.239 36.005 25.400 1.00 52.62 286 ARG A N 1
ATOM 2214 C CA . ARG A 1 286 ? 1.392 36.848 26.584 1.00 52.62 286 ARG A CA 1
ATOM 2215 C C . ARG A 1 286 ? 0.040 37.508 26.832 1.00 52.62 286 ARG A C 1
ATOM 2217 O O . ARG A 1 286 ? -0.398 38.340 26.041 1.00 52.62 286 ARG A O 1
ATOM 2224 N N . LEU A 1 287 ? -0.619 37.097 27.906 1.00 49.78 287 LEU A N 1
ATOM 2225 C CA . LEU A 1 287 ? -1.740 37.814 28.490 1.00 49.78 287 LEU A CA 1
ATOM 2226 C C . LEU A 1 287 ? -1.190 39.146 29.003 1.00 49.78 287 LEU A C 1
ATOM 2228 O O . LEU A 1 287 ? -0.572 39.202 30.062 1.00 49.78 287 LEU A O 1
ATOM 2232 N N . HIS A 1 288 ? -1.351 40.204 28.213 1.00 54.75 288 HIS A N 1
ATOM 2233 C CA . HIS A 1 288 ? -1.212 41.564 28.709 1.00 54.75 288 HIS A CA 1
ATOM 2234 C C . HIS A 1 288 ? -2.589 41.981 29.227 1.00 54.75 288 HIS A C 1
ATOM 2236 O O . HIS A 1 288 ? -3.494 42.265 28.446 1.00 54.75 288 HIS A O 1
ATOM 2242 N N . CYS A 1 289 ? -2.761 41.949 30.546 1.00 46.50 289 CYS A N 1
ATOM 2243 C CA . CYS A 1 289 ? -3.914 42.543 31.213 1.00 46.50 289 CYS A CA 1
ATOM 2244 C C . CYS A 1 289 ? -3.715 44.067 31.282 1.00 46.50 289 CYS A C 1
ATOM 2246 O O . CYS A 1 289 ? -2.638 44.495 31.706 1.00 46.50 289 CYS A O 1
ATOM 2248 N N . PRO A 1 290 ? -4.713 44.898 30.943 1.00 58.31 290 PRO A N 1
ATOM 2249 C CA . PRO A 1 290 ? -4.815 46.234 31.505 1.00 58.31 290 PRO A CA 1
ATOM 2250 C C . PRO A 1 290 ? -5.574 46.143 32.838 1.00 58.31 290 PRO A C 1
ATOM 2252 O O . PRO A 1 290 ? -6.670 45.585 32.899 1.00 58.31 290 PRO A O 1
ATOM 2255 N N . LEU A 1 291 ? -4.955 46.634 33.914 1.00 53.56 291 LEU A N 1
ATOM 2256 C CA . LEU A 1 291 ? -5.649 46.923 35.172 1.00 53.56 291 LEU A CA 1
ATOM 2257 C C . LEU A 1 291 ? -6.585 48.139 34.983 1.00 53.56 291 LEU A C 1
ATOM 2259 O O . LEU A 1 291 ? -6.307 48.954 34.100 1.00 53.56 291 LEU A O 1
ATOM 2263 N N . PRO A 1 292 ? -7.682 48.213 35.762 1.00 65.38 292 PRO A N 1
ATOM 2264 C CA . PRO A 1 292 ? -8.760 49.191 35.601 1.00 65.38 292 PRO A CA 1
ATOM 2265 C C . PRO A 1 292 ? -8.356 50.633 35.919 1.00 65.38 292 PRO A C 1
ATOM 2267 O O . PRO A 1 292 ? -7.447 50.831 36.758 1.00 65.38 292 PRO A O 1
#

Mean predicted aligned error: 22.24 Å

Sequence (292 aa):
MASTPGSKRFSPAGLQHRMAAELSYLSAIEESVRQLSDVERVRGVSLAQQESVSLAQIIKAQQQRHERDLALLKLKAEQEALECQRQLEETRSKAAQVHAESLQQVVKSQRDMTEVLQEATCKIATQQTETARLTTNAARHICEMAELTRTHISDAITASGAPLAALKSQSGSLSQSKEGTLDSKHQKFSPSCDSYSESSRYKNRDRRSSSGSSRQESPSVPSSKENEKKLHGEKMESSIEEQVQTAADDSFRSDSVPSLPDEKDLTWKRKEAIMKTLMKKLPQKRLHCPLP

Solvent-accessible surface area (backbone atoms only — not comparable to full-atom values): 18995 Å² total; per-residue (Å²): 138,83,83,74,82,75,81,81,81,69,53,75,66,58,48,50,55,48,52,53,49,52,52,52,49,52,52,51,50,56,50,49,53,54,51,49,52,53,50,53,50,50,50,53,51,52,50,54,49,51,52,52,53,50,49,53,50,52,52,50,54,50,51,54,48,54,52,51,52,50,52,51,53,51,52,50,52,53,51,50,51,52,52,52,49,52,51,51,51,50,52,50,49,50,53,51,48,55,50,51,52,50,51,52,50,52,56,48,53,54,48,54,50,49,50,53,52,49,52,52,50,51,54,49,50,52,51,51,53,52,50,51,51,51,52,52,52,52,51,48,52,51,50,53,52,52,47,54,49,51,50,54,53,49,51,57,54,67,76,45,91,71,93,79,85,83,89,86,81,79,85,82,86,80,81,80,90,86,76,84,78,86,80,77,80,84,75,90,71,82,79,85,78,82,88,70,84,80,88,73,91,76,80,80,84,79,76,96,72,86,89,83,90,80,83,87,83,79,90,71,83,88,80,87,84,91,78,91,79,92,76,85,86,82,89,80,90,80,90,84,88,82,83,90,79,90,80,81,87,82,94,73,76,96,69,80,76,77,78,75,77,58,69,64,57,57,52,49,55,51,51,51,52,51,50,53,52,50,64,71,66,53,78,83,76,76,83,79,77,82,81,134

Secondary structure (DSSP, 8-state):
---PPP-----HHHHHHHHHHHHHHHHHHHHHHHHHHHHHHHHHHHHHHHHHHHHHHHHHHHHHHHHHHHHHHHHHHHHHHHHHHHHHHHHHHHHHHHHHHHHHHHHHHHHHHHHHHHHHHHHHHHHHHHHHHHHHHHHHHHHHHHHHHHHHHHHHHHHS-----------------------------------------------------------PPPP---------------------------------------HHHHHHHHHHHHHHHHHHHS------PPP-

InterPro domains:
  IPR028750 Centrosome-associated protein 350/Coiled-coil domain-containing protein 187 [PTHR13958] (3-267)

Foldseek 3Di:
DDDDPDDPDDDPVRVVVVVVVVVVVVVVVVVVVVVVVVVVVVVVVVVVVVVVVVVVVVVVVVVVVVVVVVVVVVVVVVVVVVVVVVVVVVVVVVVVVVVVVVVVVVVVVVVVVVVVVVVVVVVVVVVVVVVVVVVVVVVVVVVVVVVVVVVVVVVVVVVDPDDDDDDDDDDDDDDDDPDDDPDPDDDDDDDDDDPDDDDDDDDDDDDDDDDDDDDDDDPDDDDDDDDDDDDDDDDDDDDDDDDDDDDDDDDDDPDDDDPDPDVVVVVVVVVVVVVVVVVVPDPPPPPDDDDD

Radius of gyration: 62.92 Å; Cα contacts (8 Å, |Δi|>4): 2; chains: 1; bounding box: 164×78×177 Å